Protein AF-A0A8X6LN64-F1 (afdb_monomer_lite)

Radius of gyration: 31.99 Å; chains: 1; bounding box: 71×71×69 Å

Organism: Trichonephila clavata (NCBI:txid2740835)

Secondary structure (DSSP, 8-state):
-------SS---EEEEEEEEEEEEEETTEEEEEEEEEEEEE-SSSEEEEEEEEESSHHHHHHHHHHHHHHT-EE---BTTTB-SS-EEEEETTEEEEEEE--TT--EE--HHHHHHHHHHT--SEEEEE-S---HHHHHHHHHHHHHH---HHHHHHSPPPP-TTSTGGGSSTTTTTS--SSTTTTTT----S---SSS-HHHHS-------SS---EEEEEHHHHHHHHHTTSS-TT-EE-HHHHHHTTS-S-TTSEEEEE--S---S--EEEESEE-HHHHHHHHHTT-EEEE--

Structure (mmCIF, N/CA/C/O backbone):
data_AF-A0A8X6LN64-F1
#
_entry.id   AF-A0A8X6LN64-F1
#
loop_
_atom_site.group_PDB
_atom_site.id
_atom_site.type_symbol
_atom_site.label_atom_id
_atom_site.label_alt_id
_atom_site.label_comp_id
_atom_site.label_asym_id
_atom_site.label_entity_id
_atom_site.label_seq_id
_atom_site.pdbx_PDB_ins_code
_atom_site.Cartn_x
_atom_site.Cartn_y
_atom_site.Cartn_z
_atom_site.occupancy
_atom_site.B_iso_or_equiv
_atom_site.auth_seq_id
_atom_site.auth_comp_id
_atom_site.auth_asym_id
_atom_site.auth_atom_id
_atom_site.pdbx_PDB_model_num
ATOM 1 N N . MET A 1 1 ? -3.270 28.802 -19.993 1.00 30.78 1 MET A N 1
ATOM 2 C CA . MET A 1 1 ? -1.802 28.778 -20.177 1.00 30.78 1 MET A CA 1
ATOM 3 C C . MET A 1 1 ? -1.143 28.617 -18.815 1.00 30.78 1 MET A C 1
ATOM 5 O O . MET A 1 1 ? -1.255 29.517 -17.998 1.00 30.78 1 MET A O 1
ATOM 9 N N . ALA A 1 2 ? -0.549 27.456 -18.525 1.00 31.75 2 ALA A N 1
ATOM 10 C CA . ALA A 1 2 ? 0.176 27.237 -17.272 1.00 31.75 2 ALA A CA 1
ATOM 11 C C . ALA A 1 2 ? 1.604 27.782 -17.410 1.00 31.75 2 ALA A C 1
ATOM 13 O O . ALA A 1 2 ? 2.341 27.364 -18.302 1.00 31.75 2 ALA A O 1
ATOM 14 N N . ILE A 1 3 ? 1.973 28.722 -16.541 1.00 37.75 3 ILE A N 1
ATOM 15 C CA . ILE A 1 3 ? 3.307 29.327 -16.487 1.00 37.75 3 ILE A CA 1
ATOM 16 C C . ILE A 1 3 ? 4.289 28.266 -15.963 1.00 37.75 3 ILE A C 1
ATOM 18 O O . ILE A 1 3 ? 4.299 27.941 -14.774 1.00 37.75 3 ILE A O 1
ATOM 22 N N . LYS A 1 4 ? 5.094 27.688 -16.866 1.00 39.00 4 LYS A N 1
ATOM 23 C CA . LYS A 1 4 ? 6.270 26.874 -16.527 1.00 39.00 4 LYS A CA 1
ATOM 24 C C . LYS A 1 4 ? 7.408 27.828 -16.154 1.00 39.00 4 LYS A C 1
ATOM 26 O O . LYS A 1 4 ? 8.093 28.333 -17.034 1.00 39.00 4 LYS A O 1
ATOM 31 N N . ASN A 1 5 ? 7.619 28.064 -14.862 1.00 40.59 5 ASN A N 1
ATOM 32 C CA . ASN A 1 5 ? 8.859 28.683 -14.393 1.00 40.59 5 ASN A CA 1
ATOM 33 C C . ASN A 1 5 ? 9.996 27.658 -14.525 1.00 40.59 5 ASN A C 1
ATOM 35 O O . ASN A 1 5 ? 10.087 26.724 -13.730 1.00 40.59 5 ASN A O 1
ATOM 39 N N . LEU A 1 6 ? 10.833 27.822 -15.551 1.00 50.31 6 LEU A N 1
ATOM 40 C CA . LEU A 1 6 ? 12.141 27.178 -15.657 1.00 50.31 6 LEU A CA 1
ATOM 41 C C . LEU A 1 6 ? 13.155 28.016 -14.879 1.00 50.31 6 LEU A C 1
ATOM 43 O O . LEU A 1 6 ? 13.368 29.153 -15.278 1.00 50.31 6 LEU A O 1
ATOM 47 N N . GLN A 1 7 ? 13.826 27.436 -13.875 1.00 42.25 7 GLN A N 1
ATOM 48 C CA . GLN A 1 7 ? 15.268 27.642 -13.665 1.00 42.25 7 GLN A CA 1
ATOM 49 C C . GLN A 1 7 ? 15.941 26.413 -13.006 1.00 42.25 7 GLN A C 1
ATOM 51 O O . GLN A 1 7 ? 15.688 26.077 -11.851 1.00 42.25 7 GLN A O 1
ATOM 56 N N . ASN A 1 8 ? 16.846 25.828 -13.805 1.00 39.78 8 ASN A N 1
ATOM 57 C CA . ASN A 1 8 ? 18.139 25.181 -13.521 1.00 39.78 8 ASN A CA 1
ATOM 58 C C . ASN A 1 8 ? 18.260 23.678 -13.135 1.00 39.78 8 ASN A C 1
ATOM 60 O O . ASN A 1 8 ? 18.058 23.250 -12.001 1.00 39.78 8 ASN A O 1
ATOM 64 N N . ASN A 1 9 ? 18.782 22.930 -14.126 1.00 43.66 9 ASN A N 1
ATOM 65 C CA . ASN A 1 9 ? 19.672 21.752 -14.086 1.00 43.66 9 ASN A CA 1
ATOM 66 C C . ASN A 1 9 ? 19.185 20.407 -13.540 1.00 43.66 9 ASN A C 1
ATOM 68 O O . ASN A 1 9 ? 19.995 19.499 -13.368 1.00 43.66 9 ASN A O 1
ATOM 72 N N . ASN A 1 10 ? 17.886 20.210 -13.354 1.00 60.66 10 ASN A N 1
ATOM 73 C CA . ASN A 1 10 ? 17.332 18.862 -13.287 1.00 60.66 10 ASN A CA 1
ATOM 74 C C . ASN A 1 10 ? 16.019 18.851 -14.063 1.00 60.66 10 ASN A C 1
ATOM 76 O O . ASN A 1 10 ? 15.102 19.573 -13.682 1.00 60.66 10 ASN A O 1
ATOM 80 N N . ASP A 1 11 ? 15.936 18.045 -15.123 1.00 78.19 11 ASP A N 1
ATOM 81 C CA . ASP A 1 11 ? 14.729 17.786 -15.925 1.00 78.19 11 ASP A CA 1
ATOM 82 C C . ASP A 1 11 ? 13.641 17.083 -15.079 1.00 78.19 11 ASP A C 1
ATOM 84 O O . ASP A 1 11 ? 13.238 15.960 -15.367 1.00 78.19 11 ASP A O 1
ATOM 88 N N . LEU A 1 12 ? 13.223 17.677 -13.962 1.00 88.31 12 LEU A N 1
ATOM 89 C CA . LEU A 1 12 ? 12.248 17.124 -13.034 1.00 88.31 12 LEU A CA 1
ATOM 90 C C . LEU A 1 12 ? 10.955 17.923 -13.149 1.00 88.31 12 LEU A C 1
ATOM 92 O O . LEU A 1 12 ? 10.892 19.105 -12.815 1.00 88.31 12 LEU A O 1
ATOM 96 N N . SER A 1 13 ? 9.911 17.244 -13.602 1.00 92.31 13 SER A N 1
ATOM 97 C CA . SER A 1 13 ? 8.538 17.720 -13.546 1.00 92.31 13 SER A CA 1
ATOM 98 C C . SER A 1 13 ? 7.986 17.534 -12.130 1.00 92.31 13 SER A C 1
ATOM 100 O O . SER A 1 13 ? 8.236 16.525 -11.466 1.00 92.31 13 SER A O 1
ATOM 102 N N . GLU A 1 14 ? 7.243 18.526 -11.643 1.00 93.31 14 GLU A N 1
ATOM 103 C CA . GLU A 1 14 ? 6.629 18.508 -10.316 1.00 93.31 14 GLU A CA 1
ATOM 104 C C . GLU A 1 14 ? 5.121 18.732 -10.456 1.00 93.31 14 GLU A C 1
ATOM 106 O O . GLU A 1 14 ? 4.689 19.770 -10.963 1.00 93.31 14 GLU A O 1
ATOM 111 N N . LEU A 1 15 ? 4.309 17.792 -9.969 1.00 94.75 15 LEU A N 1
ATOM 112 C CA . LEU A 1 15 ? 2.853 17.923 -9.925 1.00 94.75 15 LEU A CA 1
ATOM 113 C C . LEU A 1 15 ? 2.349 17.932 -8.486 1.00 94.75 15 LEU A C 1
ATOM 115 O O . LEU A 1 15 ? 2.675 17.074 -7.660 1.00 94.75 15 LEU A O 1
ATOM 119 N N . LEU A 1 16 ? 1.504 18.914 -8.195 1.00 94.88 16 LEU A N 1
ATOM 120 C CA . LEU A 1 16 ? 0.841 19.040 -6.910 1.00 94.88 16 LEU A CA 1
ATOM 121 C C . LEU A 1 16 ? -0.443 18.206 -6.923 1.00 94.88 16 LEU A C 1
ATOM 123 O O . LEU A 1 16 ? -1.301 18.405 -7.777 1.00 94.88 16 LEU A O 1
ATOM 127 N N . VAL A 1 17 ? -0.592 17.294 -5.959 1.00 95.31 17 VAL A N 1
ATOM 128 C CA . VAL A 1 17 ? -1.745 16.376 -5.914 1.00 95.31 17 VAL A CA 1
ATOM 129 C C . VAL A 1 17 ? -2.817 16.844 -4.941 1.00 95.31 17 VAL A C 1
ATOM 131 O O . VAL A 1 17 ? -4.009 16.748 -5.218 1.00 95.31 17 VAL A O 1
ATOM 134 N N . SER A 1 18 ? -2.413 17.310 -3.761 1.00 94.56 18 SER A N 1
ATOM 135 C CA . SER A 1 18 ? -3.355 17.771 -2.743 1.00 94.56 18 SER A CA 1
ATOM 136 C C . SER A 1 18 ? -2.737 18.888 -1.922 1.00 94.56 18 SER A C 1
ATOM 138 O O . SER A 1 18 ? -1.626 18.740 -1.418 1.00 94.56 18 SER A O 1
ATOM 140 N N . VAL A 1 19 ? -3.493 19.973 -1.754 1.00 96.12 19 VAL A N 1
ATOM 141 C CA . VAL A 1 19 ? -3.276 20.980 -0.712 1.00 96.12 19 VAL A CA 1
ATOM 142 C C . VAL A 1 19 ? -4.369 20.805 0.330 1.00 96.12 19 VAL A C 1
ATOM 144 O O . VAL A 1 19 ? -5.550 20.728 -0.008 1.00 96.12 19 VAL A O 1
ATOM 147 N N . ARG A 1 20 ? -3.993 20.743 1.604 1.00 96.19 20 ARG A N 1
ATOM 148 C CA . ARG A 1 20 ? -4.936 20.721 2.724 1.00 96.19 20 ARG A CA 1
ATOM 149 C C . ARG A 1 20 ? -4.550 21.781 3.732 1.00 96.19 20 ARG A C 1
ATOM 151 O O . ARG A 1 20 ? -3.394 21.839 4.142 1.00 96.19 20 ARG A O 1
ATOM 158 N N . ARG A 1 21 ? -5.523 22.557 4.202 1.00 97.00 21 ARG A N 1
ATOM 159 C CA . ARG A 1 21 ? -5.355 23.380 5.401 1.00 97.00 21 ARG A CA 1
ATOM 160 C C . ARG A 1 21 ? -5.636 22.510 6.627 1.00 97.00 21 ARG A C 1
ATOM 162 O O . ARG A 1 21 ? -6.750 22.028 6.801 1.00 97.00 21 ARG A O 1
ATOM 169 N N . VAL A 1 22 ? -4.618 22.279 7.444 1.00 96.19 22 VAL A N 1
ATOM 170 C CA . VAL A 1 22 ? -4.668 21.479 8.675 1.00 96.19 22 VAL A CA 1
ATOM 171 C C . VAL A 1 22 ? -4.479 22.375 9.897 1.00 96.19 22 VAL A C 1
ATOM 173 O O . VAL A 1 22 ? -3.881 23.444 9.805 1.00 96.19 22 VAL A O 1
ATOM 176 N N . THR A 1 23 ? -4.979 21.945 11.052 1.00 96.75 23 THR A N 1
ATOM 177 C CA . THR A 1 23 ? -4.973 22.754 12.280 1.00 96.75 23 THR A CA 1
ATOM 178 C C . THR A 1 23 ? -4.442 21.992 13.474 1.00 96.75 23 THR A C 1
ATOM 180 O O . THR A 1 23 ? -4.800 20.831 13.667 1.00 96.75 23 THR A O 1
ATOM 183 N N . THR A 1 24 ? -3.683 22.681 14.321 1.00 95.31 24 THR A N 1
ATOM 184 C CA . THR A 1 24 ? -3.390 22.243 15.690 1.00 95.31 24 THR A CA 1
ATOM 185 C C . THR A 1 24 ? -4.145 23.152 16.658 1.00 95.31 24 THR A C 1
ATOM 187 O O . THR A 1 24 ? -4.042 24.376 16.562 1.00 95.31 24 THR A O 1
ATOM 190 N N . VAL A 1 25 ? -4.924 22.565 17.567 1.00 97.50 25 VAL A N 1
ATOM 191 C CA . VAL A 1 25 ? -5.706 23.304 18.572 1.00 97.50 25 VAL A CA 1
ATOM 192 C C . VAL A 1 25 ? -4.865 23.458 19.839 1.00 97.50 25 VAL A C 1
ATOM 194 O O . VAL A 1 25 ? -4.332 22.472 20.343 1.00 97.50 25 VAL A O 1
ATOM 197 N N . THR A 1 26 ? -4.727 24.683 20.340 1.00 96.19 26 THR A N 1
ATOM 198 C CA . THR A 1 26 ? -4.039 25.010 21.598 1.00 96.19 26 THR A CA 1
ATOM 199 C C . THR A 1 26 ? -4.966 25.817 22.509 1.00 96.19 26 THR A C 1
ATOM 201 O O . THR A 1 26 ? -6.038 26.249 22.085 1.00 96.19 26 THR A O 1
ATOM 204 N N . LYS A 1 27 ? -4.555 26.056 23.765 1.00 95.38 27 LYS A N 1
ATOM 205 C CA . LYS A 1 27 ? -5.329 26.874 24.720 1.00 95.38 27 LYS A CA 1
ATOM 206 C C . LYS A 1 27 ? -5.634 28.287 24.190 1.00 95.38 27 LYS A C 1
ATOM 208 O O . LYS A 1 27 ? -6.679 28.829 24.506 1.00 95.38 27 LYS A O 1
ATOM 213 N N . GLY A 1 28 ? -4.745 28.850 23.365 1.00 93.75 28 GLY A N 1
ATOM 214 C CA . GLY A 1 28 ? -4.897 30.181 22.762 1.00 93.75 28 GLY A CA 1
ATOM 215 C C . GLY A 1 28 ? -5.607 30.210 21.401 1.00 93.75 28 GLY A C 1
ATOM 216 O O . GLY A 1 28 ? -5.665 31.268 20.787 1.00 93.75 28 GLY A O 1
ATOM 217 N N . GLY A 1 29 ? -6.102 29.076 20.888 1.00 95.38 29 GLY A N 1
ATOM 218 C CA . GLY A 1 29 ? -6.858 29.017 19.632 1.00 95.38 29 GLY A CA 1
ATOM 219 C C . GLY A 1 29 ? -6.352 27.977 18.628 1.00 95.38 29 GLY A C 1
ATOM 220 O O . GLY A 1 29 ? -5.679 27.004 18.971 1.00 95.38 29 GLY A O 1
ATOM 221 N N . ARG A 1 30 ? -6.712 28.152 17.350 1.00 96.12 30 ARG A N 1
ATOM 222 C CA . ARG A 1 30 ? -6.347 27.228 16.262 1.00 96.12 30 ARG A CA 1
ATOM 223 C C . ARG A 1 30 ? -5.165 27.777 15.469 1.00 96.12 30 ARG A C 1
ATOM 225 O O . ARG A 1 30 ? -5.286 28.804 14.811 1.00 96.12 30 ARG A O 1
ATOM 232 N N . ARG A 1 31 ? -4.040 27.058 15.471 1.00 94.06 31 ARG A N 1
ATOM 233 C CA . ARG A 1 31 ? -2.898 27.341 14.589 1.00 94.06 31 ARG A CA 1
ATOM 234 C C . ARG A 1 31 ? -3.075 26.585 13.275 1.00 94.06 31 ARG A C 1
ATOM 236 O O . ARG A 1 31 ? -3.087 25.352 13.270 1.00 94.06 31 ARG A O 1
ATOM 243 N N . PHE A 1 32 ? -3.235 27.318 12.176 1.00 95.69 32 PHE A N 1
ATOM 244 C CA . PHE A 1 32 ? -3.375 26.754 10.834 1.00 95.69 32 PHE A CA 1
ATOM 245 C C . PHE A 1 32 ? -2.006 26.481 10.195 1.00 95.69 32 PHE A C 1
ATOM 247 O O . PHE A 1 32 ? -1.020 27.169 10.442 1.00 95.69 32 PHE A O 1
ATOM 254 N N . SER A 1 33 ? -1.939 25.450 9.363 1.00 96.94 33 SER A N 1
ATOM 255 C CA . SER A 1 33 ? -0.804 25.156 8.487 1.00 96.94 33 SER A CA 1
ATOM 256 C C . SER A 1 33 ? -1.315 24.493 7.214 1.00 96.94 33 SER A C 1
ATOM 258 O O . SER A 1 33 ? -2.372 23.863 7.217 1.00 96.94 33 SER A O 1
ATOM 260 N N . PHE A 1 34 ? -0.557 24.560 6.132 1.00 97.88 34 PHE A N 1
ATOM 261 C CA . PHE A 1 34 ? -0.831 23.825 4.907 1.00 97.88 34 PHE A CA 1
ATOM 262 C C . PHE A 1 34 ? -0.001 22.548 4.856 1.00 97.88 34 PHE A C 1
ATOM 264 O O . PHE A 1 34 ? 1.198 22.565 5.119 1.00 97.88 34 PHE A O 1
ATOM 271 N N . SER A 1 35 ? -0.651 21.435 4.527 1.00 97.25 35 SER A N 1
ATOM 272 C CA . SER A 1 35 ? -0.021 20.167 4.177 1.00 97.25 35 SER A CA 1
ATOM 273 C C . SER A 1 35 ? -0.186 19.943 2.680 1.00 97.25 35 SER A C 1
ATOM 275 O O . SER A 1 35 ? -1.308 19.979 2.169 1.00 97.25 35 SER A O 1
ATOM 277 N N . ILE A 1 36 ? 0.930 19.732 1.987 1.00 97.31 36 ILE A N 1
ATOM 278 C CA . ILE A 1 36 ? 0.970 19.555 0.537 1.00 97.31 36 ILE A CA 1
ATOM 279 C C . ILE A 1 36 ? 1.571 18.194 0.217 1.00 97.31 36 ILE A C 1
ATOM 281 O O . ILE A 1 36 ? 2.621 17.842 0.750 1.00 97.31 36 ILE A O 1
ATOM 285 N N . LEU A 1 37 ? 0.903 17.455 -0.664 1.00 97.25 37 LEU A N 1
ATOM 286 C CA . LEU A 1 37 ? 1.390 16.220 -1.268 1.00 97.25 37 LEU A CA 1
ATOM 287 C C . LEU A 1 37 ? 1.812 16.507 -2.711 1.00 97.25 37 LEU A C 1
ATOM 289 O O . LEU A 1 37 ? 0.988 16.947 -3.519 1.00 97.25 37 LEU A O 1
ATOM 293 N N . VAL A 1 38 ? 3.081 16.250 -3.016 1.00 97.00 38 VAL A N 1
ATOM 294 C CA . VAL A 1 38 ? 3.694 16.496 -4.328 1.00 97.00 38 VAL A CA 1
ATOM 295 C C . VAL A 1 38 ? 4.262 15.197 -4.883 1.00 97.00 38 VAL A C 1
ATOM 297 O O . VAL A 1 38 ? 4.750 14.345 -4.134 1.00 97.00 38 VAL A O 1
ATOM 300 N N . VAL A 1 39 ? 4.205 15.069 -6.204 1.00 97.19 39 VAL A N 1
ATOM 301 C CA . VAL A 1 39 ? 4.880 14.029 -6.978 1.00 97.19 39 VAL A CA 1
ATOM 302 C C . VAL A 1 39 ? 5.900 14.692 -7.899 1.00 97.19 39 VAL A C 1
ATOM 304 O O . VAL A 1 39 ? 5.618 15.737 -8.480 1.00 97.19 39 VAL A O 1
ATOM 307 N N . VAL A 1 40 ? 7.088 14.103 -7.997 1.00 96.31 40 VAL A N 1
ATOM 308 C CA . VAL A 1 40 ? 8.228 14.613 -8.773 1.00 96.31 40 VAL A CA 1
ATOM 309 C C . VAL A 1 40 ? 8.811 13.487 -9.619 1.00 96.31 40 VAL A C 1
ATOM 311 O O . VAL A 1 40 ? 8.793 12.336 -9.186 1.00 96.31 40 VAL A O 1
ATOM 314 N N . GLY A 1 41 ? 9.327 13.786 -10.807 1.00 95.44 41 GLY A N 1
ATOM 315 C CA . GLY A 1 41 ? 9.875 12.770 -11.706 1.00 95.44 41 GLY A CA 1
ATOM 316 C C . GLY A 1 41 ? 10.342 13.333 -13.037 1.00 95.44 41 GLY A C 1
ATOM 317 O O . GLY A 1 41 ? 10.105 14.496 -13.351 1.00 95.44 41 GLY A O 1
ATOM 318 N N . ASP A 1 42 ? 11.071 12.512 -13.781 1.00 93.50 42 ASP A N 1
ATOM 319 C CA . ASP A 1 42 ? 11.887 12.938 -14.923 1.00 93.50 42 ASP A CA 1
ATOM 320 C C . ASP A 1 42 ? 11.292 12.587 -16.292 1.00 93.50 42 ASP A C 1
ATOM 322 O O . ASP A 1 42 ? 11.990 12.697 -17.297 1.00 93.50 42 ASP A O 1
ATOM 326 N N . GLU A 1 43 ? 10.050 12.085 -16.335 1.00 92.44 43 GLU A N 1
ATOM 327 C CA . GLU A 1 43 ? 9.389 11.532 -17.533 1.00 92.44 43 GLU A CA 1
ATOM 328 C C . GLU A 1 43 ? 10.170 10.387 -18.227 1.00 92.44 43 GLU A C 1
ATOM 330 O O . GLU A 1 43 ? 9.752 9.852 -19.254 1.00 92.44 43 GLU A O 1
ATOM 335 N N . LYS A 1 44 ? 11.301 9.960 -17.654 1.00 90.88 44 LYS A N 1
ATOM 336 C CA . LYS A 1 44 ? 12.229 8.941 -18.173 1.00 90.88 44 LYS A CA 1
ATOM 337 C C . LYS A 1 44 ? 12.192 7.679 -17.303 1.00 90.88 44 LYS A C 1
ATOM 339 O O . LYS A 1 44 ? 13.125 6.863 -17.310 1.00 90.88 44 LYS A O 1
ATOM 344 N N . GLY A 1 45 ? 11.111 7.499 -16.543 1.00 91.12 45 GLY A N 1
ATOM 345 C CA . GLY A 1 45 ? 10.891 6.342 -15.686 1.00 91.12 45 GLY A CA 1
ATOM 346 C C . GLY A 1 45 ? 11.422 6.485 -14.256 1.00 91.12 45 GLY A C 1
ATOM 347 O O . GLY A 1 45 ? 11.577 5.463 -13.584 1.00 91.12 45 GLY A O 1
ATOM 348 N N . ARG A 1 46 ? 11.722 7.691 -13.756 1.00 94.56 46 ARG A N 1
ATOM 349 C CA . ARG A 1 46 ? 11.936 7.936 -12.318 1.00 94.56 46 ARG A CA 1
ATOM 350 C C . ARG A 1 46 ? 10.805 8.773 -11.743 1.00 94.56 46 ARG A C 1
ATOM 352 O O . ARG A 1 46 ? 10.384 9.760 -12.335 1.00 94.56 46 ARG A O 1
ATOM 359 N N . VAL A 1 47 ? 10.339 8.387 -10.560 1.00 96.69 47 VAL A N 1
ATOM 360 C CA . VAL A 1 47 ? 9.274 9.099 -9.849 1.00 96.69 47 VAL A CA 1
ATOM 361 C C . VAL A 1 47 ? 9.484 9.019 -8.343 1.00 96.69 47 VAL A C 1
ATOM 363 O O . VAL A 1 47 ? 9.988 8.019 -7.835 1.00 96.69 47 VAL A O 1
ATOM 366 N N . GLY A 1 48 ? 9.099 10.067 -7.628 1.00 96.62 48 GLY A N 1
ATOM 367 C CA . GLY A 1 48 ? 9.131 10.178 -6.173 1.00 96.62 48 GLY A CA 1
ATOM 368 C C . GLY A 1 48 ? 7.928 10.969 -5.667 1.00 96.62 48 GLY A C 1
ATOM 369 O O . GLY A 1 48 ? 7.316 11.742 -6.402 1.00 96.62 48 GLY A O 1
ATOM 370 N N . CYS A 1 49 ? 7.558 10.773 -4.406 1.00 96.75 49 CYS A N 1
ATOM 371 C CA . CYS A 1 49 ? 6.489 11.536 -3.765 1.00 96.75 49 CYS A CA 1
ATOM 372 C C . CYS A 1 49 ? 6.905 12.015 -2.380 1.00 96.75 49 CYS A C 1
ATOM 374 O O . CYS A 1 49 ? 7.686 11.357 -1.687 1.00 96.75 49 CYS A O 1
ATOM 376 N N . GLY A 1 50 ? 6.350 13.144 -1.954 1.00 96.81 50 GLY A N 1
ATOM 377 C CA . GLY A 1 50 ? 6.686 13.751 -0.675 1.00 96.81 50 GLY A CA 1
ATOM 378 C C . GLY A 1 50 ? 5.539 14.564 -0.104 1.00 96.81 50 GLY A C 1
ATOM 379 O O . GLY A 1 50 ? 4.716 15.118 -0.837 1.00 96.81 50 GLY A O 1
ATOM 380 N N . ILE A 1 51 ? 5.500 14.636 1.225 1.00 97.06 51 ILE A N 1
ATOM 381 C CA . ILE A 1 51 ? 4.627 15.549 1.957 1.00 97.06 51 ILE A CA 1
ATOM 382 C C . ILE A 1 51 ? 5.477 16.660 2.560 1.00 97.06 51 ILE A C 1
ATOM 384 O O . ILE A 1 51 ? 6.532 16.404 3.134 1.00 97.06 51 ILE A O 1
ATOM 388 N N . GLY A 1 52 ? 4.979 17.886 2.476 1.00 97.12 52 GLY A N 1
ATOM 389 C CA . GLY A 1 52 ? 5.505 19.038 3.194 1.00 97.12 52 GLY A CA 1
ATOM 390 C C . GLY A 1 52 ? 4.413 19.681 4.035 1.00 97.12 52 GLY A C 1
ATOM 391 O O . GLY A 1 52 ? 3.233 19.636 3.680 1.00 97.12 52 GLY A O 1
ATOM 392 N N . LYS A 1 53 ? 4.799 20.265 5.171 1.00 97.12 53 LYS A N 1
ATOM 393 C CA . LYS A 1 53 ? 3.900 21.045 6.021 1.00 97.12 53 LYS A CA 1
ATOM 394 C C . LYS A 1 53 ? 4.569 22.350 6.435 1.00 97.12 53 LYS A C 1
ATOM 396 O O . LYS A 1 53 ? 5.693 22.329 6.936 1.00 97.12 53 LYS A O 1
ATOM 401 N N . HIS A 1 54 ? 3.874 23.465 6.243 1.00 97.88 54 HIS A N 1
ATOM 402 C CA . HIS A 1 54 ? 4.309 24.774 6.726 1.00 97.88 54 HIS A CA 1
ATOM 403 C C . HIS A 1 54 ? 3.130 25.732 6.944 1.00 97.88 54 HIS A C 1
ATOM 405 O O . HIS A 1 54 ? 2.011 25.415 6.550 1.00 97.88 54 HIS A O 1
ATOM 411 N N . ALA A 1 55 ? 3.357 26.873 7.599 1.00 96.00 55 ALA A N 1
ATOM 412 C CA . ALA A 1 55 ? 2.353 27.930 7.734 1.00 96.00 55 ALA A CA 1
ATOM 413 C C . ALA A 1 55 ? 2.005 28.561 6.375 1.00 96.00 55 ALA A C 1
ATOM 415 O O . ALA A 1 55 ? 0.835 28.803 6.099 1.00 96.00 55 ALA A O 1
ATOM 416 N N . GLU A 1 56 ? 3.005 28.726 5.507 1.00 96.12 56 GLU A N 1
ATOM 417 C CA . GLU A 1 56 ? 2.850 29.237 4.144 1.00 96.12 56 GLU A CA 1
ATOM 418 C C . GLU A 1 56 ? 2.838 28.124 3.091 1.00 96.12 56 GLU A C 1
ATOM 420 O O . GLU A 1 56 ? 3.547 27.119 3.198 1.00 96.12 56 GLU A O 1
ATOM 425 N N . VAL A 1 57 ? 2.050 28.317 2.030 1.00 96.50 57 VAL A N 1
ATOM 426 C CA . VAL A 1 57 ? 1.879 27.334 0.947 1.00 96.50 57 VAL A CA 1
ATOM 427 C C . VAL A 1 57 ? 3.173 27.146 0.148 1.00 96.50 57 VAL A C 1
ATOM 429 O O . VAL A 1 57 ? 3.535 26.011 -0.167 1.00 96.50 57 VAL A O 1
ATOM 432 N N . ALA A 1 58 ? 3.888 28.235 -0.153 1.00 95.81 58 ALA A N 1
ATOM 433 C CA . ALA A 1 58 ? 5.121 28.193 -0.940 1.00 95.81 58 ALA A CA 1
ATOM 434 C C . ALA A 1 58 ? 6.208 27.370 -0.232 1.00 95.81 58 ALA A C 1
ATOM 436 O O . ALA A 1 58 ? 6.747 26.417 -0.798 1.00 95.81 58 ALA A O 1
ATOM 437 N N . GLU A 1 59 ? 6.450 27.646 1.048 1.00 96.81 59 GLU A N 1
ATOM 438 C CA . GLU A 1 59 ? 7.411 26.883 1.843 1.00 96.81 59 GLU A CA 1
ATOM 439 C C . GLU A 1 59 ? 6.996 25.421 2.053 1.00 96.81 59 GLU A C 1
ATOM 441 O O . GLU A 1 59 ? 7.837 24.516 2.012 1.00 96.81 59 GLU A O 1
ATOM 446 N N . ALA A 1 60 ? 5.699 25.155 2.251 1.00 96.94 60 ALA A N 1
ATOM 447 C CA . ALA A 1 60 ? 5.198 23.786 2.342 1.00 96.94 60 ALA A CA 1
ATOM 448 C C . ALA A 1 60 ? 5.481 23.005 1.048 1.00 96.94 60 ALA A C 1
ATOM 450 O O . ALA A 1 60 ? 5.844 21.827 1.115 1.00 96.94 60 ALA A O 1
ATOM 451 N N . ARG A 1 61 ? 5.373 23.661 -0.117 1.00 96.69 61 ARG A N 1
ATOM 452 C CA . ARG A 1 61 ? 5.685 23.068 -1.423 1.00 96.69 61 ARG A CA 1
ATOM 453 C C . ARG A 1 61 ? 7.170 22.737 -1.537 1.00 96.69 61 ARG A C 1
ATOM 455 O O . ARG A 1 61 ? 7.488 21.599 -1.868 1.00 96.69 61 ARG A O 1
ATOM 462 N N . VAL A 1 62 ? 8.063 23.668 -1.197 1.00 96.12 62 VAL A N 1
ATOM 463 C CA . VAL A 1 62 ? 9.522 23.435 -1.227 1.00 96.12 62 VAL A CA 1
ATOM 464 C C . VAL A 1 62 ? 9.909 22.248 -0.335 1.00 96.12 62 VAL A C 1
ATOM 466 O O . VAL A 1 62 ? 10.648 21.359 -0.764 1.00 96.12 62 VAL A O 1
ATOM 469 N N . LYS A 1 63 ? 9.346 22.164 0.880 1.00 96.38 63 LYS A N 1
ATOM 470 C CA . LYS A 1 63 ? 9.564 21.020 1.786 1.00 96.38 63 LYS A CA 1
ATOM 471 C C . LYS A 1 63 ? 9.074 19.701 1.179 1.00 96.38 63 LYS A C 1
ATOM 473 O O . LYS A 1 63 ? 9.785 18.699 1.257 1.00 96.38 63 LYS A O 1
ATOM 478 N N . ALA A 1 64 ? 7.898 19.701 0.549 1.00 97.00 64 ALA A N 1
ATOM 479 C CA . ALA A 1 64 ? 7.337 18.517 -0.102 1.00 97.00 64 ALA A CA 1
ATOM 480 C C . ALA A 1 64 ? 8.196 18.042 -1.286 1.00 97.00 64 ALA A C 1
ATOM 482 O O . ALA A 1 64 ? 8.471 16.850 -1.408 1.00 97.00 64 ALA A O 1
ATOM 483 N N . VAL A 1 65 ? 8.660 18.973 -2.121 1.00 96.38 65 VAL A N 1
ATOM 484 C CA . VAL A 1 65 ? 9.529 18.706 -3.277 1.00 96.38 65 VAL A CA 1
ATOM 485 C C . VAL A 1 65 ? 10.865 18.116 -2.834 1.00 96.38 65 VAL A C 1
ATOM 487 O O . VAL A 1 65 ? 11.298 17.095 -3.366 1.00 96.38 65 VAL A O 1
ATOM 490 N N . ASN A 1 66 ? 11.499 18.701 -1.817 1.00 95.62 66 ASN A N 1
ATOM 491 C CA . ASN A 1 66 ? 12.762 18.190 -1.284 1.00 95.62 66 ASN A CA 1
ATOM 492 C C . ASN A 1 66 ? 12.606 16.784 -0.686 1.00 95.62 66 ASN A C 1
ATOM 494 O O . ASN A 1 66 ? 13.499 15.950 -0.836 1.00 95.62 66 ASN A O 1
ATOM 498 N N . ALA A 1 67 ? 11.470 16.496 -0.043 1.00 96.19 67 ALA A N 1
ATOM 499 C CA . ALA A 1 67 ? 11.149 15.147 0.417 1.00 96.19 67 ALA A CA 1
ATOM 500 C C . ALA A 1 67 ? 10.936 14.172 -0.756 1.00 96.19 67 ALA A C 1
ATOM 502 O O . ALA A 1 67 ? 11.448 13.055 -0.714 1.00 96.19 67 ALA A O 1
ATOM 503 N N . ALA A 1 68 ? 10.246 14.598 -1.819 1.00 96.12 68 ALA A N 1
ATOM 504 C CA . ALA A 1 68 ? 9.989 13.780 -3.005 1.00 96.12 68 ALA A CA 1
ATOM 505 C C . ALA A 1 68 ? 11.266 13.444 -3.793 1.00 96.12 68 ALA A C 1
ATOM 507 O O . ALA A 1 68 ? 11.438 12.313 -4.241 1.00 96.12 68 ALA A O 1
ATOM 508 N N . LYS A 1 69 ? 12.201 14.394 -3.914 1.00 95.00 69 LYS A N 1
ATOM 509 C CA . LYS A 1 69 ? 13.502 14.171 -4.571 1.00 95.00 69 LYS A CA 1
ATOM 510 C C . LYS A 1 69 ? 14.323 13.083 -3.869 1.00 95.00 69 LYS A C 1
ATOM 512 O O . LYS A 1 69 ? 15.003 12.307 -4.532 1.00 95.00 69 LYS A O 1
ATOM 517 N N . LYS A 1 70 ? 14.220 12.978 -2.538 1.00 94.12 70 LYS A N 1
ATOM 518 C CA . LYS A 1 70 ? 14.903 11.939 -1.743 1.00 94.12 70 LYS A CA 1
ATOM 519 C C . LYS A 1 70 ? 14.283 10.546 -1.895 1.00 94.12 70 LYS A C 1
ATOM 521 O O . LYS A 1 70 ? 14.972 9.561 -1.656 1.00 94.12 70 LYS A O 1
ATOM 526 N N . SER A 1 71 ? 13.007 10.452 -2.270 1.00 92.38 71 SER A N 1
ATOM 527 C CA . SER A 1 71 ? 12.256 9.193 -2.377 1.00 92.38 71 SER A CA 1
ATOM 528 C C . SER A 1 71 ? 12.123 8.671 -3.814 1.00 92.38 71 SER A C 1
ATOM 530 O O . SER A 1 71 ? 11.291 7.802 -4.074 1.00 92.38 71 SER A O 1
ATOM 532 N N . MET A 1 72 ? 12.914 9.191 -4.759 1.00 93.25 72 MET A N 1
ATOM 533 C CA . MET A 1 72 ? 12.824 8.793 -6.164 1.00 93.25 72 MET A CA 1
ATOM 534 C C . MET A 1 72 ? 13.221 7.332 -6.383 1.00 93.25 72 MET A C 1
ATOM 536 O O . MET A 1 72 ? 14.301 6.887 -5.993 1.00 93.25 72 MET A O 1
ATOM 540 N N . ILE A 1 73 ? 12.364 6.607 -7.093 1.00 94.44 73 ILE A N 1
ATOM 541 C CA . ILE A 1 73 ? 12.564 5.216 -7.494 1.00 94.44 73 ILE A CA 1
ATOM 542 C C . ILE A 1 73 ? 12.560 5.144 -9.021 1.00 94.44 73 ILE A C 1
ATOM 544 O O . ILE A 1 73 ? 11.833 5.877 -9.694 1.00 94.44 73 ILE A O 1
ATOM 548 N N . ARG A 1 74 ? 13.380 4.248 -9.583 1.00 93.19 74 ARG A N 1
ATOM 549 C CA . ARG A 1 74 ? 13.378 3.943 -11.018 1.00 93.19 74 ARG A CA 1
ATOM 550 C C . ARG A 1 74 ? 12.412 2.801 -11.317 1.00 93.19 74 ARG A C 1
ATOM 552 O O . ARG A 1 74 ? 12.599 1.685 -10.836 1.00 93.19 74 ARG A O 1
ATOM 559 N N . VAL A 1 75 ? 11.438 3.073 -12.173 1.00 94.56 75 VAL A N 1
ATOM 560 C CA . VAL A 1 75 ? 10.436 2.125 -12.657 1.00 94.56 75 VAL A CA 1
ATOM 561 C C . VAL A 1 75 ? 10.834 1.646 -14.053 1.00 94.56 75 VAL A C 1
ATOM 563 O O . VAL A 1 75 ? 11.126 2.439 -14.946 1.00 94.56 75 VAL A O 1
ATOM 566 N N . TYR A 1 76 ? 10.861 0.329 -14.256 1.00 92.25 76 TYR A N 1
ATOM 567 C CA . TYR A 1 76 ? 11.189 -0.263 -15.554 1.00 92.25 76 TYR A CA 1
ATOM 568 C C . TYR A 1 76 ? 9.938 -0.338 -16.430 1.00 92.25 76 TYR A C 1
ATOM 570 O O . TYR A 1 76 ? 9.016 -1.092 -16.127 1.00 92.25 76 TYR A O 1
ATOM 578 N N . LEU A 1 77 ? 9.912 0.446 -17.507 1.00 93.31 77 LEU A N 1
ATOM 579 C CA . LEU A 1 77 ? 8.792 0.499 -18.444 1.00 93.31 77 LEU A CA 1
ATOM 580 C C . LEU A 1 77 ? 9.037 -0.407 -19.654 1.00 93.31 77 LEU A C 1
ATOM 582 O O . LEU A 1 77 ? 10.136 -0.451 -20.214 1.00 93.31 77 LEU A O 1
ATOM 586 N N . ARG A 1 78 ? 7.982 -1.086 -20.102 1.00 92.81 78 ARG A N 1
ATOM 587 C CA . ARG A 1 78 ? 7.962 -1.823 -21.365 1.00 92.81 78 ARG A CA 1
ATOM 588 C C . ARG A 1 78 ? 7.902 -0.824 -22.516 1.00 92.81 78 ARG A C 1
ATOM 590 O O . ARG A 1 78 ? 7.000 0.014 -22.550 1.00 92.81 78 ARG A O 1
ATOM 597 N N . GLU A 1 79 ? 8.857 -0.924 -23.444 1.00 90.00 79 GLU A N 1
ATOM 598 C CA . GLU A 1 79 ? 8.951 -0.062 -24.640 1.00 90.00 79 GLU A CA 1
ATOM 599 C C . GLU A 1 79 ? 8.995 1.445 -24.293 1.00 90.00 79 GLU A C 1
ATOM 601 O O . GLU A 1 79 ? 8.652 2.288 -25.113 1.00 90.00 79 GLU A O 1
ATOM 606 N N . GLY A 1 80 ? 9.355 1.793 -23.049 1.00 90.31 80 GLY A N 1
ATOM 607 C CA . GLY A 1 80 ? 9.305 3.171 -22.552 1.00 90.31 80 GLY A CA 1
ATOM 608 C C . GLY A 1 80 ? 7.898 3.777 -22.458 1.00 90.31 80 GLY A C 1
ATOM 609 O O . GLY A 1 80 ? 7.792 4.983 -22.276 1.00 90.31 80 GLY A O 1
ATOM 610 N N . ARG A 1 81 ? 6.823 2.981 -22.592 1.00 93.88 81 ARG A N 1
ATOM 611 C CA . ARG A 1 81 ? 5.441 3.498 -22.687 1.00 93.88 81 ARG A CA 1
ATOM 612 C C . ARG A 1 81 ? 4.436 2.905 -21.699 1.00 93.88 81 ARG A C 1
ATOM 614 O O . ARG A 1 81 ? 3.507 3.611 -21.322 1.00 93.88 81 ARG A O 1
ATOM 621 N N . THR A 1 82 ? 4.574 1.634 -21.302 1.00 95.25 82 THR A N 1
ATOM 622 C CA . THR A 1 82 ? 3.573 0.921 -20.478 1.00 95.25 82 THR A CA 1
ATOM 623 C C . THR A 1 82 ? 4.221 0.005 -19.431 1.00 95.25 82 THR A C 1
ATOM 625 O O . THR A 1 82 ? 5.443 -0.142 -19.382 1.00 95.25 82 THR A O 1
ATOM 628 N N . LEU A 1 83 ? 3.410 -0.603 -18.563 1.00 94.69 83 LEU A N 1
ATOM 629 C CA . LEU A 1 83 ? 3.854 -1.548 -17.531 1.00 94.69 83 LEU A CA 1
ATOM 630 C C . LEU A 1 83 ? 4.174 -2.933 -18.133 1.00 94.69 83 LEU A C 1
ATOM 632 O O . LEU A 1 83 ? 3.762 -3.262 -19.245 1.00 94.69 83 LEU A O 1
ATOM 636 N N . HIS A 1 84 ? 4.912 -3.772 -17.401 1.00 93.56 84 HIS A N 1
ATOM 637 C CA . HIS A 1 84 ? 5.269 -5.117 -17.879 1.00 93.56 84 HIS A CA 1
ATOM 638 C C . HIS A 1 84 ? 4.167 -6.167 -17.679 1.00 93.56 84 HIS A C 1
ATOM 640 O O . HIS A 1 84 ? 4.048 -7.077 -18.496 1.00 93.56 84 HIS A O 1
ATOM 646 N N . HIS A 1 85 ? 3.396 -6.070 -16.599 1.00 93.31 85 HIS A N 1
ATOM 647 C CA . HIS A 1 85 ? 2.291 -6.970 -16.268 1.00 93.31 85 HIS A CA 1
ATOM 648 C C . HIS A 1 85 ? 1.276 -6.249 -15.382 1.00 93.31 85 HIS A C 1
ATOM 650 O O . HIS A 1 85 ? 1.560 -5.179 -14.839 1.00 93.31 85 HIS A O 1
ATOM 656 N N . ASP A 1 86 ? 0.096 -6.844 -15.244 1.00 96.50 86 ASP A N 1
ATOM 657 C CA . ASP A 1 86 ? -0.964 -6.337 -14.380 1.00 96.50 86 ASP A CA 1
ATOM 658 C C . ASP A 1 86 ? -0.597 -6.562 -12.905 1.00 96.50 86 ASP A C 1
ATOM 660 O O . ASP A 1 86 ? -0.100 -7.625 -12.525 1.00 96.50 86 ASP A O 1
ATOM 664 N N . ILE A 1 87 ? -0.832 -5.556 -12.062 1.00 95.88 87 ILE A N 1
ATOM 665 C CA . ILE A 1 87 ? -0.399 -5.544 -10.660 1.00 95.88 87 ILE A CA 1
ATOM 666 C C . ILE A 1 87 ? -1.555 -5.097 -9.776 1.00 95.88 87 ILE A C 1
ATOM 668 O O . ILE A 1 87 ? -2.216 -4.092 -10.033 1.00 95.88 87 ILE A O 1
ATOM 672 N N . LYS A 1 88 ? -1.768 -5.819 -8.677 1.00 96.25 88 LYS A N 1
ATOM 673 C CA . LYS A 1 88 ? -2.639 -5.383 -7.583 1.00 96.25 88 LYS A CA 1
ATOM 674 C C . LYS A 1 88 ? -1.772 -5.047 -6.383 1.00 96.25 88 LYS A C 1
ATOM 676 O O . LYS A 1 88 ? -0.934 -5.855 -5.987 1.00 96.25 88 LYS A O 1
ATOM 681 N N . ALA A 1 89 ? -1.981 -3.877 -5.795 1.00 96.94 89 ALA A N 1
ATOM 682 C CA . ALA A 1 89 ? -1.204 -3.440 -4.644 1.00 96.94 89 ALA A CA 1
ATOM 683 C C . ALA A 1 89 ? -2.089 -2.796 -3.583 1.00 96.94 89 ALA A C 1
ATOM 685 O O . ALA A 1 89 ? -3.100 -2.154 -3.872 1.00 96.94 89 ALA A O 1
ATOM 686 N N . LYS A 1 90 ? -1.673 -2.971 -2.328 1.00 96.06 90 LYS A N 1
ATOM 687 C CA . LYS A 1 90 ? -2.360 -2.429 -1.161 1.00 96.06 90 LYS A CA 1
ATOM 688 C C . LYS A 1 90 ? -1.379 -1.776 -0.200 1.00 96.06 90 LYS A C 1
ATOM 690 O O . LYS A 1 90 ? -0.432 -2.421 0.273 1.00 96.06 90 LYS A O 1
ATOM 695 N N . PHE A 1 91 ? -1.672 -0.530 0.150 1.00 96.69 91 PHE A N 1
ATOM 696 C CA . PHE A 1 91 ? -0.999 0.222 1.200 1.00 96.69 91 PHE A CA 1
ATOM 697 C C . PHE A 1 91 ? -2.040 0.790 2.170 1.00 96.69 91 PHE A C 1
ATOM 699 O O . PHE A 1 91 ? -2.896 1.588 1.788 1.00 96.69 91 PHE A O 1
ATOM 706 N N . CYS A 1 92 ? -1.991 0.355 3.431 1.00 95.19 92 CYS A N 1
ATOM 707 C CA . CYS A 1 92 ? -3.028 0.638 4.428 1.00 95.19 92 CYS A CA 1
ATOM 708 C C . CYS A 1 92 ? -4.441 0.340 3.872 1.00 95.19 92 CYS A C 1
ATOM 710 O O . CYS A 1 92 ? -4.734 -0.794 3.486 1.00 95.19 92 CYS A O 1
ATOM 712 N N . SER A 1 93 ? -5.318 1.347 3.825 1.00 92.88 93 SER A N 1
ATOM 713 C CA . SER A 1 93 ? -6.667 1.278 3.249 1.00 92.88 93 SER A CA 1
ATOM 714 C C . SER A 1 93 ? -6.730 1.616 1.751 1.00 92.88 93 SER A C 1
ATOM 716 O O . SER A 1 93 ? -7.799 1.515 1.151 1.00 92.88 93 SER A O 1
ATOM 718 N N . GLY A 1 94 ? -5.620 2.033 1.138 1.00 94.12 94 GLY A N 1
ATOM 719 C CA . GLY A 1 94 ? -5.515 2.259 -0.302 1.00 94.12 94 GLY A CA 1
ATOM 720 C C . GLY A 1 94 ? -5.287 0.937 -1.027 1.00 94.12 94 GLY A C 1
ATOM 721 O O . GLY A 1 94 ? -4.337 0.217 -0.725 1.00 94.12 94 GLY A O 1
ATOM 722 N N . GLU A 1 95 ? -6.162 0.615 -1.972 1.00 96.12 95 GLU A N 1
ATOM 723 C CA . GLU A 1 95 ? -6.069 -0.580 -2.808 1.00 96.12 95 GLU A CA 1
ATOM 724 C C . GLU A 1 95 ? -6.215 -0.156 -4.265 1.00 96.12 95 GLU A C 1
ATOM 726 O O . GLU A 1 95 ? -7.131 0.604 -4.604 1.00 96.12 95 GLU A O 1
ATOM 731 N N . ILE A 1 96 ? -5.279 -0.601 -5.098 1.00 97.31 96 ILE A N 1
ATOM 732 C CA . ILE A 1 96 ? -5.215 -0.240 -6.508 1.00 97.31 96 ILE A CA 1
ATOM 733 C C . ILE A 1 96 ? -5.037 -1.477 -7.379 1.00 97.31 96 ILE A C 1
ATOM 735 O O . ILE A 1 96 ? -4.415 -2.470 -6.986 1.00 97.31 96 ILE A O 1
ATOM 739 N N . VAL A 1 97 ? -5.549 -1.367 -8.595 1.00 96.75 97 VAL A N 1
ATOM 740 C CA . VAL A 1 97 ? -5.323 -2.314 -9.680 1.00 96.75 97 VAL A CA 1
ATOM 741 C C . VAL A 1 97 ? -4.717 -1.538 -10.838 1.00 96.75 97 VAL A C 1
ATOM 743 O O . VAL A 1 97 ? -5.317 -0.570 -11.306 1.00 96.75 97 VAL A O 1
ATOM 746 N N . LEU A 1 98 ? -3.532 -1.955 -11.271 1.00 96.81 98 LEU A N 1
ATOM 747 C CA . LEU A 1 98 ? -2.831 -1.452 -12.445 1.00 96.81 98 LEU A CA 1
ATOM 748 C C . LEU A 1 98 ? -2.895 -2.507 -13.537 1.00 96.81 98 LEU A C 1
ATOM 750 O O . LEU A 1 98 ? -2.609 -3.679 -13.285 1.00 96.81 98 LEU A O 1
ATOM 754 N N . ARG A 1 99 ? -3.258 -2.091 -14.744 1.00 96.44 99 ARG A N 1
ATOM 755 C CA . ARG A 1 99 ? -3.326 -2.957 -15.913 1.00 96.44 99 ARG A CA 1
ATOM 756 C C . ARG A 1 99 ? -2.513 -2.373 -17.049 1.00 96.44 99 ARG A C 1
ATOM 758 O O . ARG A 1 99 ? -2.532 -1.166 -17.303 1.00 96.44 99 ARG A O 1
ATOM 765 N N . THR A 1 100 ? -1.805 -3.262 -17.721 1.00 95.56 100 THR A N 1
ATOM 766 C CA . THR A 1 100 ? -1.104 -2.970 -18.967 1.00 95.56 100 THR A CA 1
ATOM 767 C C . THR A 1 100 ? -2.100 -2.585 -20.055 1.00 95.56 100 THR A C 1
ATOM 769 O O . THR A 1 100 ? -3.244 -3.042 -20.061 1.00 95.56 100 THR A O 1
ATOM 772 N N . ALA A 1 101 ? -1.678 -1.710 -20.966 1.00 95.62 101 ALA A N 1
ATOM 773 C CA . ALA A 1 101 ? -2.540 -1.187 -22.016 1.00 95.62 101 ALA A CA 1
ATOM 774 C C . ALA A 1 101 ? -1.847 -1.217 -23.386 1.00 95.62 101 ALA A C 1
ATOM 776 O O . ALA A 1 101 ? -0.614 -1.180 -23.505 1.00 95.62 101 ALA A O 1
ATOM 777 N N . ARG A 1 102 ? -2.659 -1.313 -24.443 1.00 94.19 102 ARG A N 1
ATOM 778 C CA . ARG A 1 102 ? -2.186 -1.241 -25.832 1.00 94.19 102 ARG A CA 1
ATOM 779 C C . ARG A 1 102 ? -1.776 0.196 -26.161 1.00 94.19 102 ARG A C 1
ATOM 781 O O . ARG A 1 102 ? -2.230 1.131 -25.507 1.00 94.19 102 ARG A O 1
ATOM 788 N N . ALA A 1 103 ? -0.914 0.357 -27.161 1.00 95.44 103 ALA A N 1
ATOM 789 C CA . ALA A 1 103 ? -0.497 1.680 -27.612 1.00 95.44 103 ALA A CA 1
ATOM 790 C C . ALA A 1 103 ? -1.709 2.512 -28.058 1.00 95.44 103 ALA A C 1
ATOM 792 O O . ALA A 1 103 ? -2.587 1.982 -28.740 1.00 95.44 103 ALA A O 1
ATOM 793 N N . GLY A 1 104 ? -1.755 3.781 -27.653 1.00 94.38 104 GLY A N 1
ATOM 794 C CA . GLY A 1 104 ? -2.848 4.703 -27.978 1.00 94.38 104 GLY A CA 1
ATOM 795 C C . GLY A 1 104 ? -4.020 4.675 -26.992 1.00 94.38 104 GLY A C 1
ATOM 796 O O . GLY A 1 104 ? -5.005 5.370 -27.211 1.00 94.38 104 GLY A O 1
ATOM 797 N N . THR A 1 105 ? -3.927 3.912 -25.895 1.00 95.19 105 THR A N 1
ATOM 798 C CA . THR A 1 105 ? -4.959 3.919 -24.838 1.00 95.19 105 THR A CA 1
ATOM 799 C C . THR A 1 105 ? -4.882 5.195 -23.997 1.00 95.19 105 THR A C 1
ATOM 801 O O . THR A 1 105 ? -5.891 5.651 -23.459 1.00 95.19 105 THR A O 1
ATOM 804 N N . GLY A 1 106 ? -3.684 5.771 -23.861 1.00 95.44 106 GLY A N 1
ATOM 805 C CA . GLY A 1 106 ? -3.462 6.897 -22.963 1.00 95.44 106 GLY A CA 1
ATOM 806 C C . GLY A 1 106 ? -3.491 6.492 -21.484 1.00 95.44 106 GLY A C 1
ATOM 807 O O . GLY A 1 106 ? -3.552 5.312 -21.116 1.00 95.44 106 GLY A O 1
ATOM 808 N N . ILE A 1 107 ? -3.454 7.496 -20.606 1.00 96.88 107 ILE A N 1
ATOM 809 C CA . ILE A 1 107 ? -3.533 7.301 -19.156 1.00 96.88 107 ILE A CA 1
ATOM 810 C C . ILE A 1 107 ? -5.001 7.347 -18.718 1.00 96.88 107 ILE A C 1
ATOM 812 O O . ILE A 1 107 ? -5.607 8.421 -18.655 1.00 96.88 107 ILE A O 1
ATOM 816 N N . ILE A 1 108 ? -5.562 6.195 -18.346 1.00 97.00 108 ILE A N 1
ATOM 817 C CA . ILE A 1 108 ? -6.910 6.085 -17.772 1.00 97.00 108 ILE A CA 1
ATOM 818 C C . ILE A 1 108 ? -6.768 5.770 -16.284 1.00 97.00 108 ILE A C 1
ATOM 820 O O . ILE A 1 108 ? -6.626 4.616 -15.879 1.00 97.00 108 ILE A O 1
ATOM 824 N N . ALA A 1 109 ? -6.771 6.813 -15.456 1.00 96.00 109 ALA A N 1
ATOM 825 C CA . ALA A 1 109 ? -6.572 6.700 -14.017 1.00 96.00 109 ALA A CA 1
ATOM 826 C C . ALA A 1 109 ? -7.271 7.835 -13.253 1.00 96.00 109 ALA A C 1
ATOM 828 O O . ALA A 1 109 ? -7.520 8.907 -13.801 1.00 96.00 109 ALA A O 1
ATOM 829 N N . GLY A 1 110 ? -7.552 7.613 -11.964 1.00 93.12 110 GLY A N 1
ATOM 830 C CA . GLY A 1 110 ? -8.019 8.676 -11.063 1.00 93.12 110 GLY A CA 1
ATOM 831 C C . GLY A 1 110 ? -6.917 9.702 -10.763 1.00 93.12 110 GLY A C 1
ATOM 832 O O . GLY A 1 110 ? -5.739 9.362 -10.833 1.00 93.12 110 GLY A O 1
ATOM 833 N N . GLY A 1 111 ? -7.283 10.931 -10.381 1.00 93.88 111 GLY A N 1
ATOM 834 C CA . GLY A 1 111 ? -6.369 12.089 -10.323 1.00 93.88 111 GLY A CA 1
ATOM 835 C C . GLY A 1 111 ? -5.029 11.855 -9.610 1.00 93.88 111 GLY A C 1
ATOM 836 O O . GLY A 1 111 ? -3.984 12.129 -10.184 1.00 93.88 111 GLY A O 1
ATOM 837 N N . ALA A 1 112 ? -5.038 11.267 -8.408 1.00 95.06 112 ALA A N 1
ATOM 838 C CA . ALA A 1 112 ? -3.805 11.006 -7.651 1.00 95.06 112 ALA A CA 1
ATOM 839 C C . ALA A 1 112 ? -2.888 9.949 -8.295 1.00 95.06 112 ALA A C 1
ATOM 841 O O . ALA A 1 112 ? -1.673 10.003 -8.144 1.00 95.06 112 ALA A O 1
ATOM 842 N N . ILE A 1 113 ? -3.463 8.969 -8.995 1.00 96.44 113 ILE A N 1
ATOM 843 C CA . ILE A 1 113 ? -2.694 7.959 -9.734 1.00 96.44 113 ILE A CA 1
ATOM 844 C C . ILE A 1 113 ? -2.189 8.574 -11.044 1.00 96.44 113 ILE A C 1
ATOM 846 O O . ILE A 1 113 ? -1.035 8.385 -11.419 1.00 96.44 113 ILE A O 1
ATOM 850 N N . ARG A 1 114 ? -3.047 9.348 -11.716 1.00 96.81 114 ARG A N 1
ATOM 851 C CA . ARG A 1 114 ? -2.744 10.020 -12.978 1.00 96.81 114 ARG A CA 1
ATOM 852 C C . ARG A 1 114 ? -1.545 10.957 -12.846 1.00 96.81 114 ARG A C 1
ATOM 854 O O . ARG A 1 114 ? -0.628 10.842 -13.648 1.00 96.81 114 ARG A O 1
ATOM 861 N N . SER A 1 115 ? -1.491 11.771 -11.790 1.00 96.31 115 SER A N 1
ATOM 862 C CA . SER A 1 115 ? -0.346 12.653 -11.523 1.00 96.31 115 SER A CA 1
ATOM 863 C C . SER A 1 115 ? 0.978 11.896 -11.381 1.00 96.31 115 SER A C 1
ATOM 865 O O . SER A 1 115 ? 2.025 12.413 -11.749 1.00 96.31 115 SER A O 1
ATOM 867 N N . VAL A 1 116 ? 0.950 10.660 -10.863 1.00 96.69 116 VAL A N 1
ATOM 868 C CA . VAL A 1 116 ? 2.151 9.813 -10.775 1.00 96.69 116 VAL A CA 1
ATOM 869 C C . VAL A 1 116 ? 2.578 9.321 -12.150 1.00 96.69 116 VAL A C 1
ATOM 871 O O . VAL A 1 116 ? 3.766 9.316 -12.449 1.00 96.69 116 VAL A O 1
ATOM 874 N N . PHE A 1 117 ? 1.632 8.920 -12.993 1.00 96.31 117 PHE A N 1
ATOM 875 C CA . PHE A 1 117 ? 1.933 8.393 -14.323 1.00 96.31 117 PHE A CA 1
ATOM 876 C C . PHE A 1 117 ? 2.388 9.456 -15.316 1.00 96.31 117 PHE A C 1
ATOM 878 O O . PHE A 1 117 ? 3.285 9.170 -16.105 1.00 96.31 117 PHE A O 1
ATOM 885 N N . GLU A 1 118 ? 1.825 10.662 -15.236 1.00 94.81 118 GLU A N 1
ATOM 886 C CA . GLU A 1 118 ? 2.254 11.807 -16.045 1.00 94.81 118 GLU A CA 1
ATOM 887 C C . GLU A 1 118 ? 3.721 12.143 -15.756 1.00 94.81 118 GLU A C 1
ATOM 889 O O . GLU A 1 118 ? 4.550 12.125 -16.658 1.00 94.81 118 GLU A O 1
ATOM 894 N N . VAL A 1 119 ? 4.065 12.316 -14.479 1.00 94.75 119 VAL A N 1
ATOM 895 C CA . VAL A 1 119 ? 5.422 12.662 -14.027 1.00 94.75 119 VAL A CA 1
ATOM 896 C C . VAL A 1 119 ? 6.435 11.528 -14.239 1.00 94.75 119 VAL A C 1
ATOM 898 O O . VAL A 1 119 ? 7.626 11.765 -14.446 1.00 94.75 119 VAL A O 1
ATOM 901 N N . LEU A 1 120 ? 5.974 10.275 -14.200 1.00 95.56 120 LEU A N 1
ATOM 902 C CA . LEU A 1 120 ? 6.797 9.107 -14.511 1.00 95.56 120 LEU A CA 1
ATOM 903 C C . LEU A 1 120 ? 7.100 8.978 -16.016 1.00 95.56 120 LEU A C 1
ATOM 905 O O . LEU A 1 120 ? 8.108 8.364 -16.372 1.00 95.56 120 LEU A O 1
ATOM 909 N N . GLY A 1 121 ? 6.239 9.527 -16.881 1.00 93.69 121 GLY A N 1
ATOM 910 C CA . GLY A 1 121 ? 6.335 9.418 -18.341 1.00 93.69 121 GLY A CA 1
ATOM 911 C C . GLY A 1 121 ? 5.650 8.182 -18.939 1.00 93.69 121 GLY A C 1
ATOM 912 O O . GLY A 1 121 ? 6.022 7.727 -20.021 1.00 93.69 121 GLY A O 1
ATOM 913 N N . ILE A 1 122 ? 4.660 7.596 -18.254 1.00 95.19 122 ILE A N 1
ATOM 914 C CA . ILE A 1 122 ? 3.866 6.493 -18.822 1.00 95.19 122 ILE A CA 1
ATOM 915 C C . ILE A 1 122 ? 2.887 7.057 -19.848 1.00 95.19 122 ILE A C 1
ATOM 917 O O . ILE A 1 122 ? 2.149 7.990 -19.555 1.00 95.19 122 ILE A O 1
ATOM 921 N N . LYS A 1 123 ? 2.823 6.439 -21.029 1.00 94.69 123 LYS A N 1
ATOM 922 C CA . LYS A 1 123 ? 1.884 6.838 -22.084 1.00 94.69 123 LYS A CA 1
ATOM 923 C C . LYS A 1 123 ? 0.577 6.058 -22.010 1.00 94.69 123 LYS A C 1
ATOM 925 O O . LYS A 1 123 ? -0.484 6.660 -22.104 1.00 94.69 123 LYS A O 1
ATOM 930 N N . ASP A 1 124 ? 0.648 4.742 -21.794 1.00 96.56 124 ASP A N 1
ATOM 931 C CA . ASP A 1 124 ? -0.521 3.855 -21.828 1.00 96.56 124 ASP A CA 1
ATOM 932 C C . ASP A 1 124 ? -0.640 3.028 -20.545 1.00 96.56 124 ASP A C 1
ATOM 934 O O . ASP A 1 124 ? 0.204 2.166 -20.265 1.00 96.56 124 ASP A O 1
ATOM 938 N N . VAL A 1 125 ? -1.712 3.237 -19.779 1.00 96.88 125 VAL A N 1
ATOM 939 C CA . VAL A 1 125 ? -2.020 2.437 -18.582 1.00 96.88 125 VAL A CA 1
ATOM 940 C C . VAL A 1 125 ? -3.479 2.603 -18.174 1.00 96.88 125 VAL A C 1
ATOM 942 O O . VAL A 1 125 ? -4.040 3.698 -18.243 1.00 96.88 125 VAL A O 1
ATOM 945 N N . VAL A 1 126 ? -4.079 1.520 -17.682 1.00 97.44 126 VAL A N 1
ATOM 946 C CA . VAL A 1 126 ? -5.405 1.552 -17.058 1.00 97.44 126 VAL A CA 1
ATOM 947 C C . VAL A 1 126 ? -5.247 1.277 -15.572 1.00 97.44 126 VAL A C 1
ATOM 949 O O . VAL A 1 126 ? -4.696 0.252 -15.176 1.00 97.44 126 VAL A O 1
ATOM 952 N N . ALA A 1 127 ? -5.737 2.181 -14.731 1.00 97.00 127 ALA A N 1
ATOM 953 C CA . ALA A 1 127 ? -5.631 2.046 -13.289 1.00 97.00 127 ALA A CA 1
ATOM 954 C C . ALA A 1 127 ? -6.913 2.448 -12.569 1.00 97.00 127 ALA A C 1
ATOM 956 O O . ALA A 1 127 ? -7.549 3.457 -12.880 1.00 97.00 127 ALA A O 1
ATOM 957 N N . LYS A 1 128 ? -7.259 1.685 -11.532 1.00 95.81 128 LYS A N 1
ATOM 958 C CA . LYS A 1 128 ? -8.405 1.979 -10.668 1.00 95.81 128 LYS A CA 1
ATOM 959 C C . LYS A 1 128 ? -8.021 1.833 -9.202 1.00 95.81 128 LYS A C 1
ATOM 961 O O . LYS A 1 128 ? -7.462 0.815 -8.802 1.00 95.81 128 LYS A O 1
ATOM 966 N N . SER A 1 129 ? -8.373 2.830 -8.393 1.00 95.31 129 SER A N 1
ATOM 967 C CA . SER A 1 129 ? -8.448 2.688 -6.937 1.00 95.31 129 SER A CA 1
ATOM 968 C C . SER A 1 129 ? -9.778 2.029 -6.574 1.00 95.31 129 SER A C 1
ATOM 970 O O . SER A 1 129 ? -10.836 2.594 -6.857 1.00 95.31 129 SER A O 1
ATOM 972 N N . THR A 1 130 ? -9.739 0.837 -5.983 1.00 91.56 130 THR A N 1
ATOM 973 C CA . THR A 1 130 ? -10.942 0.047 -5.661 1.00 91.56 130 THR A CA 1
ATOM 974 C C . THR A 1 130 ? -11.493 0.329 -4.267 1.00 91.56 130 THR A C 1
ATOM 976 O O . THR A 1 130 ? -12.664 0.063 -4.020 1.00 91.56 130 THR A O 1
ATOM 979 N N . ARG A 1 131 ? -10.669 0.863 -3.355 1.00 91.19 131 ARG A N 1
ATOM 980 C CA . ARG A 1 131 ? -11.036 1.074 -1.946 1.00 91.19 131 ARG A CA 1
ATOM 981 C C . ARG A 1 131 ? -10.986 2.550 -1.534 1.00 91.19 131 ARG A C 1
ATOM 983 O O . ARG A 1 131 ? -11.865 3.317 -1.903 1.00 91.19 131 ARG A O 1
ATOM 990 N N . SER A 1 132 ? -9.998 2.962 -0.735 1.00 92.69 132 SER A N 1
ATOM 991 C CA . SER A 1 132 ? -9.910 4.341 -0.238 1.00 92.69 132 SER A CA 1
ATOM 992 C C . SER A 1 132 ? -9.526 5.323 -1.346 1.00 92.69 132 SER A C 1
ATOM 994 O O . SER A 1 132 ? -8.672 5.023 -2.179 1.00 92.69 132 SER A O 1
ATOM 996 N N . ASN A 1 133 ? -10.110 6.521 -1.297 1.00 92.38 133 ASN A N 1
ATOM 997 C CA . ASN A 1 133 ? -9.805 7.658 -2.166 1.00 92.38 133 ASN A CA 1
ATOM 998 C C . ASN A 1 133 ? -8.780 8.639 -1.558 1.00 92.38 133 ASN A C 1
ATOM 1000 O O . ASN A 1 133 ? -8.521 9.685 -2.148 1.00 92.38 133 ASN A O 1
ATOM 1004 N N . ASN A 1 134 ? -8.193 8.343 -0.388 1.00 95.00 134 ASN A N 1
ATOM 1005 C CA . ASN A 1 134 ? -7.208 9.234 0.227 1.00 95.00 134 ASN A CA 1
ATOM 1006 C C . ASN A 1 134 ? -5.932 9.298 -0.644 1.00 95.00 134 ASN A C 1
ATOM 1008 O O . ASN A 1 134 ? -5.222 8.290 -0.719 1.00 95.00 134 ASN A O 1
ATOM 1012 N N . PRO A 1 135 ? -5.589 10.456 -1.246 1.00 95.44 135 PRO A N 1
ATOM 1013 C CA . PRO A 1 135 ? -4.522 10.568 -2.242 1.00 95.44 135 PRO A CA 1
ATOM 1014 C C . PRO A 1 135 ? -3.164 10.085 -1.732 1.00 95.44 135 PRO A C 1
ATOM 1016 O O . PRO A 1 135 ? -2.447 9.422 -2.469 1.00 95.44 135 PRO A O 1
ATOM 1019 N N . HIS A 1 136 ? -2.838 10.320 -0.458 1.00 95.00 136 HIS A N 1
ATOM 1020 C CA . HIS A 1 136 ? -1.593 9.826 0.131 1.00 95.00 136 HIS A CA 1
ATOM 1021 C C . HIS A 1 136 ? -1.492 8.294 0.075 1.00 95.00 136 HIS A C 1
ATOM 1023 O O . HIS A 1 136 ? -0.537 7.744 -0.463 1.00 95.00 136 HIS A O 1
ATOM 1029 N N . ASN A 1 137 ? -2.510 7.593 0.582 1.00 96.38 137 ASN A N 1
ATOM 1030 C CA . ASN A 1 137 ? -2.491 6.131 0.644 1.00 96.38 137 ASN A CA 1
ATOM 1031 C C . ASN A 1 137 ? -2.567 5.507 -0.752 1.00 96.38 137 ASN A C 1
ATOM 1033 O O . ASN A 1 137 ? -1.966 4.460 -0.982 1.00 96.38 137 ASN A O 1
ATOM 1037 N N . VAL A 1 138 ? -3.291 6.148 -1.674 1.00 96.62 138 VAL A N 1
ATOM 1038 C CA . VAL A 1 138 ? -3.371 5.721 -3.074 1.00 96.62 138 VAL A CA 1
ATOM 1039 C C . VAL A 1 138 ? -2.000 5.818 -3.742 1.00 96.62 138 VAL A C 1
ATOM 1041 O O . VAL A 1 138 ? -1.561 4.836 -4.333 1.00 96.62 138 VAL A O 1
ATOM 1044 N N . ILE A 1 139 ? -1.285 6.939 -3.595 1.00 96.56 139 ILE A N 1
ATOM 1045 C CA . ILE A 1 139 ? 0.065 7.097 -4.158 1.00 96.56 139 ILE A CA 1
ATOM 1046 C C . ILE A 1 139 ? 1.034 6.088 -3.541 1.00 96.56 139 ILE A C 1
ATOM 1048 O O . ILE A 1 139 ? 1.714 5.377 -4.275 1.00 96.56 139 ILE A O 1
ATOM 1052 N N . CYS A 1 140 ? 1.054 5.928 -2.215 1.00 96.31 140 CYS A N 1
ATOM 1053 C CA . CYS A 1 140 ? 1.902 4.916 -1.576 1.00 96.31 140 CYS A CA 1
ATOM 1054 C C . CYS A 1 140 ? 1.582 3.485 -2.053 1.00 96.31 140 CYS A C 1
ATOM 1056 O O . CYS A 1 140 ? 2.485 2.655 -2.164 1.00 96.31 140 CYS A O 1
ATOM 1058 N N . ALA A 1 141 ? 0.319 3.182 -2.379 1.00 97.19 141 ALA A N 1
ATOM 1059 C CA . ALA A 1 141 ? -0.044 1.906 -2.994 1.00 97.19 141 ALA A CA 1
ATOM 1060 C C . ALA A 1 141 ? 0.529 1.762 -4.415 1.00 97.19 141 ALA A C 1
ATOM 1062 O O . ALA A 1 141 ? 0.951 0.663 -4.770 1.00 97.19 141 ALA A O 1
ATOM 1063 N N . VAL A 1 142 ? 0.602 2.849 -5.197 1.00 96.88 142 VAL A N 1
ATOM 1064 C CA . VAL A 1 142 ? 1.252 2.875 -6.524 1.00 96.88 142 VAL A CA 1
ATOM 1065 C C . VAL A 1 142 ? 2.747 2.596 -6.404 1.00 96.88 142 VAL A C 1
ATOM 1067 O O . VAL A 1 142 ? 3.253 1.725 -7.105 1.00 96.88 142 VAL A O 1
ATOM 1070 N N . PHE A 1 143 ? 3.443 3.240 -5.467 1.00 96.25 143 PHE A N 1
ATOM 1071 C CA . PHE A 1 143 ? 4.865 2.962 -5.226 1.00 96.25 143 PHE A CA 1
ATOM 1072 C C . PHE A 1 143 ? 5.109 1.503 -4.831 1.00 96.25 143 PHE A C 1
ATOM 1074 O O . PHE A 1 143 ? 5.984 0.846 -5.387 1.00 96.25 143 PHE A O 1
ATOM 1081 N N . LYS A 1 144 ? 4.252 0.942 -3.972 1.00 96.44 144 LYS A N 1
ATOM 1082 C CA . LYS A 1 144 ? 4.316 -0.484 -3.631 1.00 96.44 144 LYS A CA 1
ATOM 1083 C C . LYS A 1 144 ? 4.049 -1.400 -4.834 1.00 96.44 144 LYS A C 1
ATOM 1085 O O . LYS A 1 144 ? 4.611 -2.491 -4.901 1.00 96.44 144 LYS A O 1
ATOM 1090 N N . ALA A 1 145 ? 3.204 -0.977 -5.778 1.00 96.25 145 ALA A N 1
ATOM 1091 C CA . ALA A 1 145 ? 3.007 -1.695 -7.035 1.00 96.25 145 ALA A CA 1
ATOM 1092 C C . ALA A 1 145 ? 4.284 -1.678 -7.885 1.00 96.25 145 ALA A C 1
ATOM 1094 O O . ALA A 1 145 ? 4.693 -2.727 -8.381 1.00 96.25 145 ALA A O 1
ATOM 1095 N N . PHE A 1 146 ? 4.946 -0.526 -8.003 1.00 94.94 146 PHE A N 1
ATOM 1096 C CA . PHE A 1 146 ? 6.203 -0.408 -8.743 1.00 94.94 146 PHE A CA 1
ATOM 1097 C C . PHE A 1 146 ? 7.330 -1.247 -8.141 1.00 94.94 146 PHE A C 1
ATOM 1099 O O . PHE A 1 146 ? 8.019 -1.927 -8.896 1.00 94.94 146 PHE A O 1
ATOM 1106 N N . ASP A 1 147 ? 7.454 -1.298 -6.813 1.00 92.94 147 ASP A N 1
ATOM 1107 C CA . ASP A 1 147 ? 8.435 -2.163 -6.141 1.00 92.94 147 ASP A CA 1
ATOM 1108 C C . ASP A 1 147 ? 8.186 -3.655 -6.411 1.00 92.94 147 ASP A C 1
ATOM 1110 O O . ASP A 1 147 ? 9.120 -4.454 -6.498 1.00 92.94 147 ASP A O 1
ATOM 1114 N N . SER A 1 148 ? 6.916 -4.050 -6.552 1.00 91.88 148 SER A N 1
ATOM 1115 C CA . SER A 1 148 ? 6.550 -5.429 -6.889 1.00 91.88 148 SER A CA 1
ATOM 1116 C C . SER A 1 148 ? 6.738 -5.767 -8.372 1.00 91.88 148 SER A C 1
ATOM 1118 O O . SER A 1 148 ? 6.799 -6.948 -8.726 1.00 91.88 148 SER A O 1
ATOM 1120 N N . MET A 1 149 ? 6.853 -4.754 -9.236 1.00 92.50 149 MET A N 1
ATOM 1121 C CA . MET A 1 149 ? 6.994 -4.946 -10.670 1.00 92.50 149 MET A CA 1
ATOM 1122 C C . MET A 1 149 ? 8.395 -5.447 -11.018 1.00 92.50 149 MET A C 1
ATOM 1124 O O . MET A 1 149 ? 9.418 -4.902 -10.614 1.00 92.50 149 MET A O 1
ATOM 1128 N N . LEU A 1 150 ? 8.435 -6.479 -11.850 1.00 90.25 150 LEU A N 1
ATOM 1129 C CA . LEU A 1 150 ? 9.661 -7.074 -12.364 1.00 90.25 150 LEU A CA 1
ATOM 1130 C C . LEU A 1 150 ? 9.686 -6.975 -13.885 1.00 90.25 150 LEU A C 1
ATOM 1132 O O . LEU A 1 150 ? 8.770 -7.439 -14.565 1.00 90.25 150 LEU A O 1
ATOM 1136 N N . SER A 1 151 ? 10.775 -6.427 -14.416 1.00 91.44 151 SER A N 1
ATOM 1137 C CA . SER A 1 151 ? 11.085 -6.552 -15.841 1.00 91.44 151 SER A CA 1
ATOM 1138 C C . SER A 1 151 ? 11.524 -7.989 -16.172 1.00 91.44 151 SER A C 1
ATOM 1140 O O . SER A 1 151 ? 12.120 -8.657 -15.318 1.00 91.44 151 SER A O 1
ATOM 1142 N N . PRO A 1 152 ? 11.329 -8.478 -17.411 1.00 90.75 152 PRO A N 1
ATOM 1143 C CA . PRO A 1 152 ? 11.822 -9.794 -17.833 1.00 90.75 152 PRO A CA 1
ATOM 1144 C C . PRO A 1 152 ? 13.322 -9.995 -17.567 1.00 90.75 152 PRO A C 1
ATOM 1146 O O . PRO A 1 152 ? 13.756 -11.077 -17.172 1.00 90.75 152 PRO A O 1
ATOM 1149 N N . ARG A 1 153 ? 14.119 -8.923 -17.684 1.00 89.06 153 ARG A N 1
ATOM 1150 C CA . ARG A 1 153 ? 15.553 -8.935 -17.360 1.00 89.06 153 ARG A CA 1
ATOM 1151 C C . ARG A 1 153 ? 15.810 -9.163 -15.869 1.00 89.06 153 ARG A C 1
ATOM 1153 O O . ARG A 1 153 ? 16.693 -9.942 -15.517 1.00 89.06 153 ARG A O 1
ATOM 1160 N N . GLN A 1 154 ? 15.056 -8.503 -14.989 1.00 88.94 154 GLN A N 1
ATOM 1161 C CA . GLN A 1 154 ? 15.143 -8.736 -13.542 1.00 88.94 154 GLN A CA 1
ATOM 1162 C C . GLN A 1 154 ? 14.640 -10.130 -13.163 1.00 88.94 154 GLN A C 1
ATOM 1164 O O . GLN A 1 154 ? 15.237 -10.774 -12.303 1.00 88.94 154 GLN A O 1
ATOM 1169 N N . LEU A 1 155 ? 13.584 -10.613 -13.821 1.00 87.88 155 LEU A N 1
ATOM 1170 C CA . LEU A 1 155 ? 13.046 -11.951 -13.601 1.00 87.88 155 LEU A CA 1
ATOM 1171 C C . LEU A 1 155 ? 14.066 -13.034 -13.980 1.00 87.88 155 LEU A C 1
ATOM 1173 O O . LEU A 1 155 ? 14.271 -13.958 -13.202 1.00 87.88 155 LEU A O 1
ATOM 1177 N N . SER A 1 156 ? 14.760 -12.885 -15.112 1.00 86.19 156 SER A N 1
ATOM 1178 C CA . SER A 1 156 ? 15.824 -13.807 -15.541 1.00 86.19 156 SER A CA 1
ATOM 1179 C C . SER A 1 156 ? 17.013 -13.837 -14.569 1.00 86.19 156 SER A C 1
ATOM 1181 O O . SER A 1 156 ? 17.550 -14.900 -14.261 1.00 86.19 156 SER A O 1
ATOM 1183 N N . LYS A 1 157 ? 17.388 -12.678 -14.006 1.00 87.31 157 LYS A N 1
ATOM 1184 C CA . LYS A 1 157 ? 18.448 -12.582 -12.986 1.00 87.31 157 LYS A CA 1
ATOM 1185 C C . LYS A 1 157 ? 18.066 -13.198 -11.640 1.00 87.31 157 LYS A C 1
ATOM 1187 O O . LYS 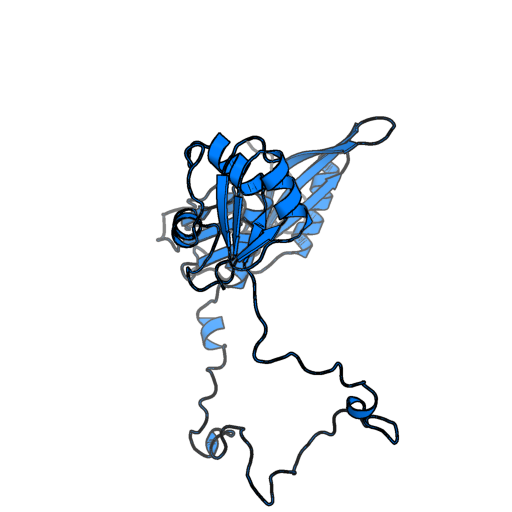A 1 157 ? 18.961 -13.495 -10.844 1.00 87.31 157 LYS A O 1
ATOM 1192 N N . LYS A 1 158 ? 16.773 -13.377 -11.340 1.00 83.94 158 LYS A N 1
ATOM 1193 C CA . LYS A 1 158 ? 16.378 -14.075 -10.115 1.00 83.94 158 LYS A CA 1
ATOM 1194 C C . LYS A 1 158 ? 16.855 -15.517 -10.218 1.00 83.94 158 LYS A C 1
ATOM 1196 O O . LYS A 1 158 ? 16.439 -16.267 -11.097 1.00 83.94 158 LYS A O 1
ATOM 1201 N N . LYS A 1 159 ? 17.733 -15.908 -9.291 1.00 73.50 159 LYS A N 1
ATOM 1202 C CA . LYS A 1 159 ? 18.179 -17.295 -9.181 1.00 73.50 159 LYS A CA 1
ATOM 1203 C C . LYS A 1 159 ? 16.944 -18.175 -9.034 1.00 73.50 159 LYS A C 1
ATOM 1205 O O . LYS A 1 159 ? 16.143 -17.975 -8.119 1.00 73.50 159 LYS A O 1
ATOM 1210 N N . LYS A 1 160 ? 16.802 -19.143 -9.941 1.00 76.06 160 LYS A N 1
ATOM 1211 C CA . LYS A 1 160 ? 15.784 -20.184 -9.812 1.00 76.06 160 LYS A CA 1
ATOM 1212 C C . LYS A 1 160 ? 15.951 -20.851 -8.441 1.00 76.06 160 LYS A C 1
ATOM 1214 O O . LYS A 1 160 ? 17.092 -20.994 -7.980 1.00 76.06 160 LYS A O 1
ATOM 1219 N N . PRO A 1 161 ? 14.852 -21.246 -7.778 1.00 73.50 161 PRO A N 1
ATOM 1220 C CA . PRO A 1 161 ? 14.953 -22.007 -6.545 1.00 73.50 161 PRO A CA 1
ATOM 1221 C C . PRO A 1 161 ? 15.851 -23.218 -6.793 1.00 73.50 161 PRO A C 1
ATOM 1223 O O . PRO A 1 161 ? 15.704 -23.935 -7.785 1.00 73.50 161 PRO A O 1
ATOM 1226 N N . LYS A 1 162 ? 16.837 -23.403 -5.916 1.00 74.38 162 LYS A N 1
ATOM 1227 C CA . LYS A 1 162 ? 17.783 -24.505 -6.037 1.00 74.38 162 LYS A CA 1
ATOM 1228 C C . LYS A 1 162 ? 17.024 -25.811 -5.833 1.00 74.38 162 LYS A C 1
ATOM 1230 O O . LYS A 1 162 ? 16.491 -26.044 -4.751 1.00 74.38 162 LYS A O 1
ATOM 1235 N N . LEU A 1 163 ? 16.979 -26.646 -6.865 1.00 78.38 163 LEU A N 1
ATOM 1236 C CA . LEU A 1 163 ? 16.344 -27.956 -6.785 1.00 78.38 163 LEU A CA 1
ATOM 1237 C C . LEU A 1 163 ? 17.192 -28.858 -5.886 1.00 78.38 163 LEU A C 1
ATOM 1239 O O . LEU A 1 163 ? 18.344 -29.155 -6.186 1.00 78.38 163 LEU A O 1
ATOM 1243 N N . LEU A 1 164 ? 16.630 -29.243 -4.747 1.00 82.38 164 LEU A N 1
ATOM 1244 C CA . LEU A 1 164 ? 17.271 -30.117 -3.769 1.00 82.38 164 LEU A CA 1
ATOM 1245 C C . LEU A 1 164 ? 17.286 -31.564 -4.296 1.00 82.38 164 LEU A C 1
ATOM 1247 O O . LEU A 1 164 ? 16.433 -31.933 -5.102 1.00 82.38 164 LEU A O 1
ATOM 1251 N N . GLY A 1 165 ? 18.256 -32.384 -3.881 1.00 77.81 165 GLY A N 1
ATOM 1252 C CA . GLY A 1 165 ? 18.267 -33.818 -4.212 1.00 77.81 165 GLY A CA 1
ATOM 1253 C C . GLY A 1 165 ? 18.765 -34.189 -5.615 1.00 77.81 165 GLY A C 1
ATOM 1254 O O . GLY A 1 165 ? 18.932 -35.369 -5.906 1.00 77.81 165 GLY A O 1
ATOM 1255 N N . ARG A 1 166 ? 19.046 -33.219 -6.495 1.00 79.19 166 ARG A N 1
ATOM 1256 C CA . ARG A 1 166 ? 19.463 -33.490 -7.882 1.00 79.19 166 ARG A CA 1
ATOM 1257 C C . ARG A 1 166 ? 20.974 -33.676 -8.024 1.00 79.19 166 ARG A C 1
ATOM 1259 O O . ARG A 1 166 ? 21.676 -32.748 -8.409 1.00 79.19 166 ARG A O 1
ATOM 1266 N N . GLY A 1 167 ? 21.462 -34.880 -7.731 1.00 78.62 167 GLY A N 1
ATOM 1267 C CA . GLY A 1 167 ? 22.837 -35.299 -8.037 1.00 78.62 167 GLY A CA 1
ATOM 1268 C C . GLY A 1 167 ? 23.942 -34.516 -7.309 1.00 78.62 167 GLY A C 1
ATOM 1269 O O . GLY A 1 167 ? 23.704 -33.537 -6.602 1.00 78.62 167 GLY A O 1
ATOM 1270 N N . ILE A 1 168 ? 25.191 -34.964 -7.455 1.00 75.06 168 ILE A N 1
ATOM 1271 C CA . ILE A 1 168 ? 26.332 -34.435 -6.682 1.00 75.06 168 ILE A CA 1
ATOM 1272 C C . ILE A 1 168 ? 26.699 -33.007 -7.129 1.00 75.06 168 ILE A C 1
ATOM 1274 O O . ILE A 1 168 ? 26.932 -32.144 -6.282 1.00 75.06 168 ILE A O 1
ATOM 1278 N N . GLY A 1 169 ? 26.622 -32.718 -8.433 1.00 76.94 169 GLY A N 1
ATOM 1279 C CA . GLY A 1 169 ? 26.944 -31.403 -9.009 1.00 76.94 169 GLY A CA 1
ATOM 1280 C C . GLY A 1 169 ? 26.034 -30.252 -8.560 1.00 76.94 169 GLY A C 1
ATOM 1281 O O . GLY A 1 169 ? 26.398 -29.088 -8.684 1.00 76.94 169 GLY A O 1
ATOM 1282 N N . CYS A 1 170 ? 24.869 -30.536 -7.966 1.00 70.38 170 CYS A N 1
ATOM 1283 C CA . CYS A 1 170 ? 23.995 -29.491 -7.435 1.00 70.38 170 CYS A CA 1
ATOM 1284 C C . CYS A 1 170 ? 24.480 -28.948 -6.075 1.00 70.38 170 CYS A C 1
ATOM 1286 O O . CYS A 1 170 ? 23.951 -27.960 -5.581 1.00 70.38 170 CYS A O 1
ATOM 1288 N N . GLY A 1 171 ? 25.468 -29.544 -5.400 1.00 73.94 171 GLY A N 1
ATOM 1289 C CA . GLY A 1 171 ? 26.006 -29.061 -4.112 1.00 73.94 171 GLY A CA 1
ATOM 1290 C C . GLY A 1 171 ? 25.074 -29.209 -2.891 1.00 73.94 171 GLY A C 1
ATOM 1291 O O . GLY A 1 171 ? 25.546 -29.201 -1.763 1.00 73.94 171 GLY A O 1
ATOM 1292 N N . LYS A 1 172 ? 23.757 -29.392 -3.079 1.00 71.69 172 LYS A N 1
ATOM 1293 C CA . LYS A 1 172 ? 22.807 -29.887 -2.052 1.00 71.69 172 LYS A CA 1
ATOM 1294 C C . LYS A 1 172 ? 22.158 -31.207 -2.495 1.00 71.69 172 LYS A C 1
ATOM 1296 O O . LYS A 1 172 ? 20.988 -31.447 -2.228 1.00 71.69 172 LYS A O 1
ATOM 1301 N N . GLY A 1 173 ? 22.909 -32.034 -3.219 1.00 76.00 173 GLY A N 1
ATOM 1302 C CA . GLY A 1 173 ? 22.434 -33.294 -3.787 1.00 76.00 173 GLY A CA 1
ATOM 1303 C C . GLY A 1 173 ? 22.083 -34.331 -2.731 1.00 76.00 173 GLY A C 1
ATOM 1304 O O . GLY A 1 173 ? 20.931 -34.467 -2.342 1.00 76.00 173 GLY A O 1
ATOM 1305 N N . LYS A 1 174 ? 23.098 -35.042 -2.233 1.00 75.12 174 LYS A N 1
ATOM 1306 C CA . LYS A 1 174 ? 22.910 -36.254 -1.418 1.00 75.12 174 LYS A CA 1
ATOM 1307 C C . LYS A 1 174 ? 22.055 -36.050 -0.164 1.00 75.12 174 LYS A C 1
ATOM 1309 O O . LYS A 1 174 ? 21.283 -36.924 0.196 1.00 75.12 174 LYS A O 1
ATOM 1314 N N . THR A 1 175 ? 22.173 -34.900 0.490 1.00 79.25 175 THR A N 1
ATOM 1315 C CA . THR A 1 175 ? 21.511 -34.654 1.781 1.00 79.25 175 THR A CA 1
ATOM 1316 C C . THR A 1 175 ? 20.411 -33.615 1.713 1.00 79.25 175 THR A C 1
ATOM 1318 O O . THR A 1 175 ? 19.739 -33.385 2.716 1.00 79.25 175 THR A O 1
ATOM 1321 N N . SER A 1 176 ? 20.236 -32.925 0.578 1.00 80.62 176 SER A N 1
ATOM 1322 C CA . SER A 1 176 ? 19.289 -31.805 0.466 1.00 80.62 176 SER A CA 1
ATOM 1323 C C . SER A 1 176 ? 19.441 -30.746 1.576 1.00 80.62 176 SER A C 1
ATOM 1325 O O . SER A 1 176 ? 18.494 -30.041 1.907 1.00 80.62 176 SER A O 1
ATOM 1327 N N . GLY A 1 177 ? 20.633 -30.627 2.178 1.00 77.50 177 GLY A N 1
ATOM 1328 C CA . GLY A 1 177 ? 20.885 -29.727 3.308 1.00 77.50 177 GLY A CA 1
ATOM 1329 C C . GLY A 1 177 ? 20.342 -30.197 4.665 1.00 77.50 177 GLY A C 1
ATOM 1330 O O . GLY A 1 177 ? 20.359 -29.410 5.602 1.00 77.50 177 GLY A O 1
ATOM 1331 N N . ARG A 1 178 ? 19.886 -31.450 4.794 1.00 77.69 17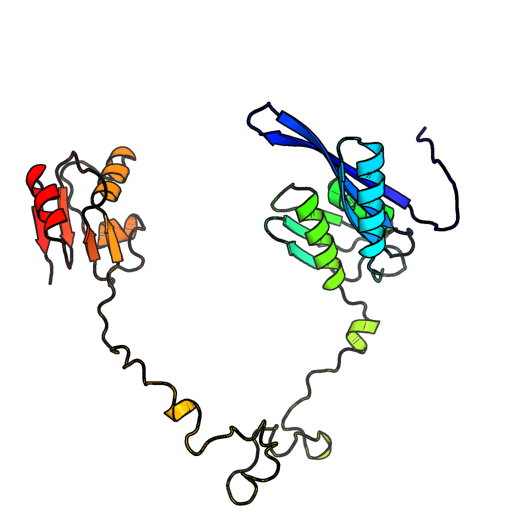8 ARG A N 1
ATOM 1332 C CA . ARG A 1 178 ? 19.405 -32.046 6.058 1.00 77.69 178 ARG A CA 1
ATOM 1333 C C . ARG A 1 178 ? 20.515 -32.653 6.929 1.00 77.69 178 ARG A C 1
ATOM 1335 O O . ARG A 1 178 ? 20.227 -33.166 8.003 1.00 77.69 178 ARG A O 1
ATOM 1342 N N . GLY A 1 179 ? 21.769 -32.598 6.478 1.00 75.12 179 GLY A N 1
ATOM 1343 C CA . GLY A 1 179 ? 22.905 -33.209 7.171 1.00 75.12 179 GLY A CA 1
ATOM 1344 C C . GLY A 1 179 ? 22.970 -34.734 7.015 1.00 75.12 179 GLY A C 1
ATOM 1345 O O . GLY A 1 179 ? 22.267 -35.320 6.191 1.00 75.12 179 GLY A O 1
ATOM 1346 N N . HIS A 1 180 ? 23.866 -35.360 7.779 1.00 74.06 180 HIS A N 1
ATOM 1347 C CA . HIS A 1 180 ? 24.049 -36.813 7.863 1.00 74.06 180 HIS A CA 1
ATOM 1348 C C . HIS A 1 180 ? 23.642 -37.298 9.261 1.00 74.06 180 HIS A C 1
ATOM 1350 O O . HIS A 1 180 ? 23.782 -36.562 10.236 1.00 74.06 180 HIS A O 1
ATOM 1356 N N . LYS A 1 181 ? 23.195 -38.552 9.373 1.00 74.00 181 LYS A N 1
ATOM 1357 C CA . LYS A 1 181 ? 23.094 -39.252 10.664 1.00 74.00 181 LYS A CA 1
ATOM 1358 C C . LYS A 1 181 ? 24.421 -39.974 10.958 1.00 74.00 181 LYS A C 1
ATOM 1360 O O . LYS A 1 181 ? 25.116 -40.367 10.024 1.00 74.00 181 LYS A O 1
ATOM 1365 N N . GLY A 1 182 ? 24.773 -40.141 12.235 1.00 72.19 182 GLY A N 1
ATOM 1366 C CA . GLY A 1 182 ? 25.979 -40.868 12.661 1.00 72.19 182 GLY A CA 1
ATOM 1367 C C . GLY A 1 182 ? 27.249 -40.008 12.716 1.00 72.19 182 GLY A C 1
ATOM 1368 O O . GLY A 1 182 ? 27.220 -38.876 13.196 1.00 72.19 182 GLY A O 1
ATOM 1369 N N . GLN A 1 183 ? 28.369 -40.544 12.226 1.00 70.06 183 GLN A N 1
ATOM 1370 C CA . GLN A 1 183 ? 29.729 -40.024 12.458 1.00 70.06 183 GLN A CA 1
ATOM 1371 C C . GLN A 1 183 ? 29.950 -38.559 12.023 1.00 70.06 183 GLN A C 1
ATOM 1373 O O . GLN A 1 183 ? 30.678 -37.823 12.681 1.00 70.06 183 GLN A O 1
ATOM 1378 N N . LYS A 1 184 ? 29.295 -38.100 10.943 1.00 65.56 184 LYS A N 1
ATOM 1379 C CA . LYS A 1 184 ? 29.428 -36.726 10.404 1.00 65.56 184 LYS A CA 1
ATOM 1380 C C . LYS A 1 184 ? 28.337 -35.753 10.880 1.00 65.56 184 LYS A C 1
ATOM 1382 O O . LYS A 1 184 ? 28.235 -34.647 10.360 1.00 65.56 184 LYS A O 1
ATOM 1387 N N . ALA A 1 185 ? 27.507 -36.133 11.855 1.00 62.75 185 ALA A N 1
ATOM 1388 C CA . ALA A 1 185 ? 26.409 -35.284 12.335 1.00 62.75 185 ALA A CA 1
ATOM 1389 C C . ALA A 1 185 ? 26.880 -34.011 13.074 1.00 62.75 185 ALA A C 1
ATOM 1391 O O . ALA A 1 185 ? 26.109 -33.063 13.194 1.00 62.75 185 ALA A O 1
ATOM 1392 N N . ARG A 1 186 ? 28.130 -33.980 13.567 1.00 59.06 186 ARG A N 1
ATOM 1393 C CA . ARG A 1 186 ? 28.684 -32.882 14.388 1.00 59.06 186 ARG A CA 1
ATOM 1394 C C . ARG A 1 186 ? 29.787 -32.060 13.706 1.00 59.06 186 ARG A C 1
ATOM 1396 O O . ARG A 1 186 ? 30.347 -31.164 14.326 1.00 59.06 186 ARG A O 1
ATOM 1403 N N . SER A 1 187 ? 30.117 -32.340 12.446 1.00 61.59 187 SER A N 1
ATOM 1404 C CA . SER A 1 187 ? 31.154 -31.593 11.722 1.00 61.59 187 SER A CA 1
ATOM 1405 C C . SER A 1 187 ? 30.606 -30.259 11.200 1.00 61.59 187 SER A C 1
ATOM 1407 O O . SER A 1 187 ? 29.688 -30.266 10.379 1.00 61.59 187 SER A O 1
ATOM 1409 N N . GLY A 1 188 ? 31.185 -29.133 11.632 1.00 62.59 188 GLY A N 1
ATOM 1410 C CA . GLY A 1 188 ? 30.927 -27.808 11.045 1.00 62.59 188 GLY A CA 1
ATOM 1411 C C . GLY A 1 188 ? 29.914 -26.913 11.771 1.00 62.59 188 GLY A C 1
ATOM 1412 O O . GLY A 1 188 ? 29.390 -25.988 11.155 1.00 62.59 188 GLY A O 1
ATOM 1413 N N . VAL A 1 189 ? 29.621 -27.151 13.054 1.00 57.84 189 VAL A N 1
ATOM 1414 C CA . VAL A 1 189 ? 28.847 -26.184 13.852 1.00 57.84 189 VAL A CA 1
ATOM 1415 C C . VAL A 1 189 ? 29.717 -24.949 14.094 1.00 57.84 189 VAL A C 1
ATOM 1417 O O . VAL A 1 189 ? 30.689 -25.018 14.842 1.00 57.84 189 VAL A O 1
ATOM 1420 N N . SER A 1 190 ? 29.367 -23.809 13.491 1.00 57.19 190 SER A N 1
ATOM 1421 C CA . SER A 1 190 ? 29.781 -22.515 14.030 1.00 57.19 190 SER A CA 1
ATOM 1422 C C . SER A 1 190 ? 29.123 -22.399 15.400 1.00 57.19 190 SER A C 1
ATOM 1424 O O . SER A 1 190 ? 27.904 -22.238 15.494 1.00 57.19 190 SER A O 1
ATOM 1426 N N . ILE A 1 191 ? 29.905 -22.577 16.464 1.00 59.88 191 ILE A N 1
ATOM 1427 C CA . ILE A 1 191 ? 29.449 -22.313 17.826 1.00 59.88 191 ILE A CA 1
ATOM 1428 C C . ILE A 1 191 ? 29.200 -20.805 17.871 1.00 59.88 191 ILE A C 1
ATOM 1430 O O . ILE A 1 191 ? 30.123 -20.013 18.039 1.00 59.88 191 ILE A O 1
ATOM 1434 N N . ASN A 1 192 ? 27.965 -20.403 17.575 1.00 52.38 192 ASN A N 1
ATOM 1435 C CA . ASN A 1 192 ? 27.532 -19.018 17.637 1.00 52.38 192 ASN A CA 1
ATOM 1436 C C . ASN A 1 192 ? 27.673 -18.557 19.081 1.00 52.38 192 ASN A C 1
ATOM 1438 O O . ASN A 1 192 ? 26.783 -18.835 19.874 1.00 52.38 192 ASN A O 1
ATOM 1442 N N . GLY A 1 193 ? 28.773 -17.862 19.376 1.00 58.94 193 GLY A N 1
ATOM 1443 C CA . GLY A 1 193 ? 29.038 -17.229 20.660 1.00 58.94 193 GLY A CA 1
ATOM 1444 C C . GLY A 1 193 ? 29.187 -18.240 21.790 1.00 58.94 193 GLY A C 1
ATOM 1445 O O . GLY A 1 193 ? 28.263 -18.967 22.136 1.00 58.94 193 GLY A O 1
ATOM 1446 N N . PHE A 1 194 ? 30.356 -18.267 22.417 1.00 58.94 194 PHE A N 1
ATOM 1447 C CA . PHE A 1 194 ? 30.485 -18.886 23.727 1.00 58.94 194 PHE A CA 1
ATOM 1448 C C . PHE A 1 194 ? 29.473 -18.206 24.665 1.00 58.94 194 PHE A C 1
ATOM 1450 O O . PHE A 1 194 ? 29.619 -17.028 24.993 1.00 58.94 194 PHE A O 1
ATOM 1457 N N . GLU A 1 195 ? 28.406 -18.919 25.031 1.00 59.22 195 GLU A N 1
ATOM 1458 C CA . GLU A 1 195 ? 27.473 -18.506 26.076 1.00 59.22 195 GLU A CA 1
ATOM 1459 C C . GLU A 1 195 ? 28.261 -18.546 27.390 1.00 59.22 195 GLU A C 1
ATOM 1461 O O . GLU A 1 195 ? 28.316 -19.566 28.068 1.00 59.22 195 GLU A O 1
ATOM 1466 N N . GLY A 1 196 ? 28.979 -17.463 27.692 1.00 63.19 196 GLY A N 1
ATOM 1467 C CA . GLY A 1 196 ? 29.800 -17.368 28.891 1.00 63.19 196 GLY A CA 1
ATOM 1468 C C . GLY A 1 196 ? 28.990 -17.706 30.145 1.00 63.19 196 GLY A C 1
ATOM 1469 O O . GLY A 1 196 ? 27.880 -17.199 30.337 1.00 63.19 196 GLY A O 1
ATOM 1470 N N . GLY A 1 197 ? 29.564 -18.568 30.987 1.00 65.31 197 GLY A N 1
ATOM 1471 C CA . GLY A 1 197 ? 29.008 -18.999 32.269 1.00 65.31 197 GLY A CA 1
ATOM 1472 C C . GLY A 1 197 ? 28.900 -20.521 32.401 1.00 65.31 197 GLY A C 1
ATOM 1473 O O . GLY A 1 197 ? 28.663 -21.236 31.436 1.00 65.31 197 GLY A O 1
ATOM 1474 N N . GLN A 1 198 ? 29.035 -21.024 33.630 1.00 78.81 198 GLN A N 1
ATOM 1475 C CA . GLN A 1 198 ? 28.925 -22.455 33.957 1.00 78.81 198 GLN A CA 1
ATOM 1476 C C . GLN A 1 198 ? 27.486 -23.000 33.806 1.00 78.81 198 GLN A C 1
ATOM 1478 O O . GLN A 1 198 ? 27.274 -24.210 33.807 1.00 78.81 198 GLN A O 1
ATOM 1483 N N . GLN A 1 199 ? 26.489 -22.117 33.644 1.00 74.19 199 GLN A N 1
ATOM 1484 C CA . GLN A 1 199 ? 25.090 -22.461 33.383 1.00 74.19 199 GLN A CA 1
ATOM 1485 C C . GLN A 1 199 ? 24.586 -21.801 32.091 1.00 74.19 199 GLN A C 1
ATOM 1487 O O . GLN A 1 199 ? 24.515 -20.574 31.971 1.00 74.19 199 GLN A O 1
ATOM 1492 N N . SER A 1 200 ? 24.162 -22.624 31.137 1.00 74.00 200 SER A N 1
ATOM 1493 C CA . SER A 1 200 ? 23.529 -22.200 29.885 1.00 74.00 200 SER A CA 1
ATOM 1494 C C . SER A 1 200 ? 22.269 -21.352 30.096 1.00 74.00 200 SER A C 1
ATOM 1496 O O . SER A 1 200 ? 21.567 -21.483 31.106 1.00 74.00 200 SER A O 1
ATOM 1498 N N . ILE A 1 201 ? 21.942 -20.479 29.136 1.00 71.94 201 ILE A N 1
ATOM 1499 C CA . ILE A 1 201 ? 20.827 -19.520 29.269 1.00 71.94 201 ILE A CA 1
ATOM 1500 C C . ILE A 1 201 ? 19.468 -20.200 29.491 1.00 71.94 201 ILE A C 1
ATOM 1502 O O . ILE A 1 201 ? 18.628 -19.692 30.232 1.00 71.94 201 ILE A O 1
ATOM 1506 N N . TYR A 1 202 ? 19.264 -21.381 28.902 1.00 71.19 202 TYR A N 1
ATOM 1507 C CA . TYR A 1 202 ? 18.040 -22.169 29.058 1.00 71.19 202 TYR A CA 1
ATOM 1508 C C . TYR A 1 202 ? 17.869 -22.740 30.472 1.00 71.19 202 TYR A C 1
ATOM 1510 O O . TYR A 1 202 ? 16.751 -23.073 30.856 1.00 71.19 202 TYR A O 1
ATOM 1518 N N . THR A 1 203 ? 18.954 -22.842 31.242 1.00 75.38 203 THR A N 1
ATOM 1519 C CA . THR A 1 203 ? 18.942 -23.265 32.651 1.00 75.38 203 THR A CA 1
ATOM 1520 C C . THR A 1 203 ? 18.753 -22.076 33.586 1.00 75.38 203 THR A C 1
ATOM 1522 O O . THR A 1 203 ? 18.136 -22.222 34.636 1.00 75.38 203 THR A O 1
ATOM 1525 N N . ARG A 1 204 ? 19.247 -20.894 33.191 1.00 79.19 204 ARG A N 1
ATOM 1526 C CA . ARG A 1 204 ? 19.054 -19.631 33.923 1.00 79.19 204 ARG A CA 1
ATOM 1527 C C . ARG A 1 204 ? 17.627 -19.096 33.807 1.00 79.19 204 ARG A C 1
ATOM 1529 O O . ARG A 1 204 ? 17.121 -18.482 34.742 1.00 79.19 204 ARG A O 1
ATOM 1536 N N . LEU A 1 205 ? 16.974 -19.304 32.664 1.00 74.00 205 LEU A N 1
ATOM 1537 C CA . LEU A 1 205 ? 15.590 -18.883 32.463 1.00 74.00 205 LEU A CA 1
ATOM 1538 C C . LEU A 1 205 ? 14.633 -19.840 33.196 1.00 74.00 205 LEU A C 1
ATOM 1540 O O . LEU A 1 205 ? 14.597 -21.031 32.882 1.00 74.00 205 LEU A O 1
ATOM 1544 N N . PRO A 1 206 ? 13.814 -19.350 34.145 1.00 81.19 206 PRO A N 1
ATOM 1545 C CA . PRO A 1 206 ? 12.901 -20.206 34.888 1.00 81.19 206 PRO A CA 1
ATOM 1546 C C . PRO A 1 206 ? 11.823 -20.787 33.965 1.00 81.19 206 PRO A C 1
ATOM 1548 O O . PRO A 1 206 ? 11.252 -20.093 33.115 1.00 81.19 206 PRO A O 1
ATOM 1551 N N . LYS A 1 207 ? 11.486 -22.065 34.169 1.00 81.06 207 LYS A N 1
ATOM 1552 C CA . LYS A 1 207 ? 10.359 -22.704 33.479 1.00 81.06 207 LYS A CA 1
ATOM 1553 C C . LYS A 1 207 ? 9.055 -22.040 33.934 1.00 81.06 207 LYS A C 1
ATOM 1555 O O . LYS A 1 207 ? 8.616 -22.237 35.063 1.00 81.06 207 LYS A O 1
ATOM 1560 N N . ARG A 1 208 ? 8.399 -21.278 33.053 1.00 77.31 208 ARG A N 1
ATOM 1561 C CA . ARG A 1 208 ? 7.070 -20.680 33.299 1.00 77.31 208 ARG A CA 1
ATOM 1562 C C . ARG A 1 208 ? 5.946 -21.721 33.171 1.00 77.31 208 ARG A C 1
ATOM 1564 O O . ARG A 1 208 ? 5.085 -21.587 32.305 1.00 77.31 208 ARG A O 1
ATOM 1571 N N . GLY A 1 209 ? 5.978 -22.751 34.021 1.00 85.25 209 GLY A N 1
ATOM 1572 C CA . GLY A 1 209 ? 4.946 -23.790 34.130 1.00 85.25 209 GLY A CA 1
ATOM 1573 C C . GLY A 1 209 ? 4.583 -24.489 32.811 1.00 85.25 209 GLY A C 1
ATOM 1574 O O . GLY A 1 209 ? 5.279 -24.375 31.803 1.00 85.25 209 GLY A O 1
ATOM 1575 N N . PHE A 1 210 ? 3.468 -25.221 32.815 1.00 86.19 210 PHE A N 1
ATOM 1576 C CA . PHE A 1 210 ? 2.866 -25.792 31.608 1.00 86.19 210 PHE A CA 1
ATOM 1577 C C . PHE A 1 210 ? 1.473 -25.196 31.386 1.00 86.19 210 PHE A C 1
ATOM 1579 O O . PHE A 1 210 ? 0.787 -24.808 32.331 1.00 86.19 210 PHE A O 1
ATOM 1586 N N . LYS A 1 211 ? 1.035 -25.120 30.126 1.00 84.88 211 LYS A N 1
ATOM 1587 C CA . LYS A 1 211 ? -0.358 -24.787 29.803 1.00 84.88 211 LYS A CA 1
ATOM 1588 C C . LYS A 1 211 ? -1.169 -26.089 29.785 1.00 84.88 211 LYS A C 1
ATOM 1590 O O . LYS A 1 211 ? -0.781 -26.997 29.049 1.00 84.88 211 LYS A O 1
ATOM 1595 N N . PRO A 1 212 ? -2.269 -26.210 30.550 1.00 88.69 212 PRO A N 1
ATOM 1596 C CA . PRO A 1 212 ? -3.056 -27.439 30.590 1.00 88.69 212 PRO A CA 1
ATOM 1597 C C . PRO A 1 212 ? -3.663 -27.752 29.217 1.00 88.69 212 PRO A C 1
ATOM 1599 O O . PRO A 1 212 ? -4.237 -26.874 28.570 1.00 88.69 212 PRO A O 1
ATOM 1602 N N . ILE A 1 213 ? -3.549 -29.016 28.791 1.00 85.25 213 ILE A N 1
ATOM 1603 C CA . ILE A 1 213 ? -4.016 -29.491 27.475 1.00 85.25 213 ILE A CA 1
ATOM 1604 C C . ILE A 1 213 ? -5.541 -29.359 27.366 1.00 85.25 213 ILE A C 1
ATOM 1606 O O . ILE A 1 213 ? -6.063 -28.901 26.352 1.00 85.25 213 ILE A O 1
ATOM 1610 N N . ARG A 1 214 ? -6.264 -29.703 28.439 1.00 85.88 214 ARG A N 1
ATOM 1611 C CA . ARG A 1 214 ? -7.730 -29.640 28.515 1.00 85.88 214 ARG A CA 1
ATOM 1612 C C . ARG A 1 214 ? -8.199 -28.369 29.226 1.00 85.88 214 ARG A C 1
ATOM 1614 O O . ARG A 1 214 ? -8.773 -28.430 30.309 1.00 85.88 214 ARG A O 1
ATOM 1621 N N . ARG A 1 215 ? -7.932 -27.198 28.642 1.00 87.19 215 ARG A N 1
ATOM 1622 C CA . ARG A 1 215 ? -8.477 -25.934 29.169 1.00 87.19 215 ARG A CA 1
ATOM 1623 C C . ARG A 1 215 ? -9.913 -25.724 28.682 1.00 87.19 215 ARG A C 1
ATOM 1625 O O . ARG A 1 215 ? -10.167 -25.778 27.481 1.00 87.19 215 ARG A O 1
ATOM 1632 N N . ASN A 1 216 ? -10.835 -25.429 29.596 1.00 85.50 216 ASN A N 1
ATOM 1633 C CA . ASN A 1 216 ? -12.177 -24.979 29.226 1.00 85.50 216 ASN A CA 1
ATOM 1634 C C . ASN A 1 216 ? -12.085 -23.557 28.657 1.00 85.50 216 ASN A C 1
ATOM 1636 O O . ASN A 1 216 ? -11.618 -22.638 29.334 1.00 85.50 216 ASN A O 1
ATOM 1640 N N . ILE A 1 217 ? -12.499 -23.383 27.405 1.00 87.62 217 ILE A N 1
ATOM 1641 C CA . ILE A 1 217 ? -12.567 -22.082 26.737 1.00 87.62 217 ILE A CA 1
ATOM 1642 C C . ILE A 1 217 ? -14.039 -21.703 26.664 1.00 87.62 217 ILE A C 1
ATOM 1644 O O . ILE A 1 217 ? -14.831 -22.457 26.107 1.00 87.62 217 ILE A O 1
ATOM 1648 N N . TYR A 1 218 ? -14.384 -20.553 27.238 1.00 90.62 218 TYR A N 1
ATOM 1649 C CA . TYR A 1 218 ? -15.748 -20.042 27.238 1.00 90.62 218 TYR A CA 1
ATOM 1650 C C . TYR A 1 218 ? -15.887 -18.874 26.262 1.00 90.62 218 TYR A C 1
ATOM 1652 O O . TYR A 1 218 ? -15.057 -17.960 26.260 1.00 90.62 218 TYR A O 1
ATOM 1660 N N . SER A 1 219 ? -16.963 -18.881 25.486 1.00 91.19 219 SER A N 1
ATOM 1661 C CA . SER A 1 219 ? -17.474 -17.727 24.754 1.00 91.19 219 SER A CA 1
ATOM 1662 C C . SER A 1 219 ? -18.234 -16.830 25.729 1.00 91.19 219 SER A C 1
ATOM 1664 O O . SER A 1 219 ? -19.141 -17.272 26.434 1.00 91.19 219 SER A O 1
ATOM 1666 N N . ILE A 1 220 ? -17.811 -15.572 25.820 1.00 92.94 220 ILE A N 1
ATOM 1667 C CA . ILE A 1 220 ? -18.341 -14.608 26.787 1.00 92.94 220 ILE A CA 1
ATOM 1668 C C . ILE A 1 220 ? -19.565 -13.924 26.194 1.00 92.94 220 ILE A C 1
ATOM 1670 O O . ILE A 1 220 ? -19.490 -13.377 25.095 1.00 92.94 220 ILE A O 1
ATOM 1674 N N . ILE A 1 221 ? -20.652 -13.894 26.958 1.00 92.62 221 ILE A N 1
ATOM 1675 C CA . ILE A 1 221 ? -21.868 -13.156 26.618 1.00 92.62 221 ILE A CA 1
ATOM 1676 C C . ILE A 1 221 ? -22.185 -12.222 27.771 1.00 92.62 221 ILE A C 1
ATOM 1678 O O . ILE A 1 221 ? -22.165 -12.637 28.932 1.00 92.62 221 ILE A O 1
ATOM 1682 N N . ASN A 1 222 ? -22.456 -10.957 27.463 1.00 94.06 222 ASN A N 1
ATOM 1683 C CA . ASN A 1 222 ? -22.845 -9.997 28.482 1.00 94.06 222 ASN A CA 1
ATOM 1684 C C . ASN A 1 222 ? -24.350 -9.777 28.472 1.00 94.06 222 ASN A C 1
ATOM 1686 O O . ASN A 1 222 ? -24.987 -9.745 27.421 1.00 94.06 222 ASN A O 1
ATOM 1690 N N . VAL A 1 223 ? -24.901 -9.537 29.654 1.00 92.62 223 VAL A N 1
ATOM 1691 C CA . VAL A 1 223 ? -26.328 -9.267 29.834 1.00 92.62 223 VAL A CA 1
ATOM 1692 C C . VAL A 1 223 ? -26.804 -8.062 28.994 1.00 92.62 223 VAL A C 1
ATOM 1694 O O . VAL A 1 223 ? -27.842 -8.135 28.341 1.00 92.62 223 VAL A O 1
ATOM 1697 N N . GLY A 1 224 ? -26.017 -6.983 28.910 1.00 91.94 224 GLY A N 1
ATOM 1698 C CA . GLY A 1 224 ? -26.369 -5.813 28.094 1.00 91.94 224 GLY A CA 1
ATOM 1699 C C . GLY A 1 224 ? -26.323 -6.052 26.581 1.00 91.94 224 GLY A C 1
ATOM 1700 O O . GLY A 1 224 ? -26.879 -5.268 25.816 1.00 91.94 224 GLY A O 1
ATOM 1701 N N . ASP A 1 225 ? -25.673 -7.121 26.120 1.00 90.38 225 ASP A N 1
ATOM 1702 C CA . ASP A 1 225 ? -25.651 -7.458 24.694 1.00 90.38 225 ASP A CA 1
ATOM 1703 C C . ASP A 1 225 ? -27.020 -7.979 24.239 1.00 90.38 225 ASP A C 1
ATOM 1705 O O . ASP A 1 225 ? -27.457 -7.677 23.131 1.00 90.38 225 ASP A O 1
ATOM 1709 N N . ILE A 1 226 ? -27.725 -8.685 25.125 1.00 90.19 226 ILE A N 1
ATOM 1710 C CA . ILE A 1 226 ? -29.086 -9.173 24.886 1.00 90.19 226 ILE A CA 1
ATOM 1711 C C . ILE A 1 226 ? -30.092 -8.028 24.865 1.00 90.19 226 ILE A C 1
ATOM 1713 O O . ILE A 1 226 ? -30.935 -7.977 23.970 1.00 90.19 226 ILE A O 1
ATOM 1717 N N . GLN A 1 227 ? -29.961 -7.069 25.784 1.00 89.56 227 GLN A N 1
ATOM 1718 C CA . GLN A 1 227 ? -30.817 -5.882 25.800 1.00 89.56 227 GLN A CA 1
ATOM 1719 C C . GLN A 1 227 ? -30.746 -5.131 24.461 1.00 89.56 227 GLN A C 1
ATOM 1721 O O . GLN A 1 227 ? -31.769 -4.823 23.854 1.00 89.56 227 GLN A O 1
ATOM 1726 N N . ARG A 1 228 ? -29.532 -4.953 23.923 1.00 89.44 228 ARG A N 1
ATOM 1727 C CA . ARG A 1 228 ? -29.323 -4.324 22.609 1.00 89.44 228 ARG A CA 1
ATOM 1728 C C . ARG A 1 228 ? -29.958 -5.099 21.450 1.00 89.44 228 ARG A C 1
ATOM 1730 O O . ARG A 1 228 ? -30.330 -4.503 20.443 1.00 89.44 228 ARG A O 1
ATOM 1737 N N . LEU A 1 229 ? -30.082 -6.422 21.553 1.00 88.00 229 LEU A N 1
ATOM 1738 C CA . LEU A 1 229 ? -30.741 -7.239 20.525 1.00 88.00 229 LEU A CA 1
ATOM 1739 C C . LEU A 1 229 ? -32.260 -7.117 20.558 1.00 88.00 229 LEU A C 1
ATOM 1741 O O . LEU A 1 229 ? -32.897 -7.183 19.504 1.00 88.00 229 LEU A O 1
ATOM 1745 N N . MET A 1 230 ? -32.821 -6.930 21.748 1.00 88.12 230 MET A N 1
ATOM 1746 C CA . MET A 1 230 ? -34.236 -6.632 21.921 1.00 88.12 230 MET A CA 1
ATOM 1747 C C . MET A 1 230 ? -34.566 -5.238 21.373 1.00 88.12 230 MET A C 1
ATOM 1749 O O . MET A 1 230 ? -35.487 -5.110 20.570 1.00 88.12 230 MET A O 1
ATOM 1753 N N . GLU A 1 231 ? -33.740 -4.229 21.667 1.00 89.00 231 GLU A N 1
ATOM 1754 C CA . GLU A 1 231 ? -33.862 -2.883 21.078 1.00 89.00 231 GLU A CA 1
ATOM 1755 C C . GLU A 1 231 ? -33.765 -2.916 19.543 1.00 89.00 231 GLU A C 1
ATOM 1757 O O . GLU A 1 231 ? -34.522 -2.245 18.842 1.00 89.00 231 GLU A O 1
ATOM 1762 N N . ALA A 1 232 ? -32.885 -3.764 19.002 1.00 87.94 232 ALA A N 1
ATOM 1763 C CA . ALA A 1 232 ? -32.760 -4.006 17.565 1.00 87.94 232 ALA A CA 1
ATOM 1764 C C . ALA A 1 232 ? -33.880 -4.890 16.973 1.00 87.94 232 ALA A C 1
ATOM 1766 O O . ALA A 1 232 ? -33.798 -5.258 15.799 1.00 87.94 232 ALA A O 1
ATOM 1767 N N . LYS A 1 233 ? -34.898 -5.260 17.765 1.00 84.25 233 LYS A N 1
ATOM 1768 C CA . LYS A 1 233 ? -36.041 -6.120 17.399 1.00 84.25 233 LYS A CA 1
ATOM 1769 C C . LYS A 1 233 ? -35.660 -7.497 16.842 1.00 84.25 233 LYS A C 1
ATOM 1771 O O . LYS A 1 233 ? -36.438 -8.122 16.127 1.00 84.25 233 LYS A O 1
ATOM 1776 N N . LYS A 1 234 ? -34.466 -7.998 17.168 1.00 83.94 234 LYS A N 1
ATOM 1777 C CA . LYS A 1 234 ? -34.002 -9.335 16.749 1.00 83.94 234 LYS A CA 1
ATOM 1778 C C . LYS A 1 234 ? -34.448 -10.442 17.704 1.00 83.94 234 LYS A C 1
ATOM 1780 O O . LYS A 1 234 ? -34.386 -11.620 17.356 1.00 83.94 234 LYS A O 1
ATOM 1785 N N . ILE A 1 235 ? -34.855 -10.071 18.914 1.00 85.56 235 ILE A N 1
ATOM 1786 C CA . ILE A 1 235 ? -35.319 -10.973 19.968 1.00 85.56 235 ILE A CA 1
ATOM 1787 C C . ILE A 1 235 ? -36.661 -10.452 20.487 1.00 85.56 235 ILE A C 1
ATOM 1789 O O . ILE A 1 235 ? -36.867 -9.244 20.579 1.00 85.56 235 ILE A O 1
ATOM 1793 N N . VAL A 1 236 ? -37.563 -11.378 20.811 1.00 85.06 236 VAL A N 1
ATOM 1794 C CA . VAL A 1 236 ? -38.881 -11.093 21.395 1.00 85.06 236 VAL A CA 1
ATOM 1795 C C . VAL A 1 236 ? -38.780 -11.147 22.923 1.00 85.06 236 VAL A C 1
ATOM 1797 O O . VAL A 1 236 ? -37.960 -11.896 23.463 1.00 85.06 236 VAL A O 1
ATOM 1800 N N . LYS A 1 237 ? -39.598 -10.353 23.616 1.00 80.06 237 LYS A N 1
ATOM 1801 C CA . LYS A 1 237 ? -39.700 -10.342 25.082 1.00 80.06 237 LYS A CA 1
ATOM 1802 C C . LYS A 1 237 ? -40.062 -11.730 25.638 1.00 80.06 237 LYS A C 1
ATOM 1804 O O . LYS A 1 237 ? -40.721 -12.504 24.949 1.00 80.06 237 LYS A O 1
ATOM 1809 N N . ASP A 1 238 ? -39.575 -12.040 26.843 1.00 80.50 238 ASP A N 1
ATOM 1810 C CA . ASP A 1 238 ? -39.788 -13.310 27.562 1.00 80.50 238 ASP A CA 1
ATOM 1811 C C . ASP A 1 238 ? -39.317 -14.568 26.821 1.00 80.50 238 ASP A C 1
ATOM 1813 O O . ASP A 1 238 ? -39.675 -15.693 27.164 1.00 80.50 238 ASP A O 1
ATOM 1817 N N . SER A 1 239 ? -38.481 -14.398 25.798 1.00 84.31 239 SER A N 1
ATOM 1818 C CA . SER A 1 239 ? -38.023 -15.526 25.008 1.00 84.31 239 SER A CA 1
ATOM 1819 C C . SER A 1 239 ? -36.789 -16.200 25.603 1.00 84.31 239 SER A C 1
ATOM 1821 O O . SER A 1 239 ? -35.941 -15.576 26.245 1.00 84.31 239 SER A O 1
ATOM 1823 N N . VAL A 1 240 ? -36.700 -17.505 25.364 1.00 90.25 240 VAL A N 1
ATOM 1824 C CA . VAL A 1 240 ? -35.601 -18.348 25.825 1.00 90.25 240 VAL A CA 1
ATOM 1825 C C . VAL A 1 240 ? -34.342 -18.094 24.984 1.00 90.25 240 VAL A C 1
ATOM 1827 O O . VAL A 1 240 ? -34.402 -17.981 23.747 1.00 90.25 240 VAL A O 1
ATOM 1830 N N . ILE A 1 241 ? -33.200 -17.959 25.666 1.00 89.94 241 ILE A N 1
ATOM 1831 C CA . ILE A 1 241 ? -31.883 -17.692 25.079 1.00 89.94 241 ILE A CA 1
ATOM 1832 C C . ILE A 1 241 ? -31.019 -18.950 25.186 1.00 89.94 241 ILE A C 1
ATOM 1834 O O . ILE A 1 241 ? -30.331 -19.173 26.183 1.00 89.94 241 ILE A O 1
ATOM 1838 N N . ASP A 1 242 ? -31.039 -19.723 24.100 1.00 90.25 242 ASP A N 1
ATOM 1839 C CA . ASP A 1 242 ? -30.281 -20.965 23.934 1.00 90.25 242 ASP A CA 1
ATOM 1840 C C . ASP A 1 242 ? -28.996 -20.794 23.121 1.00 90.25 242 ASP A C 1
ATOM 1842 O O . ASP A 1 242 ? -28.834 -19.846 22.339 1.00 90.25 242 ASP A O 1
ATOM 1846 N N . LYS A 1 243 ? -28.118 -21.805 23.207 1.00 90.25 243 LYS A N 1
ATOM 1847 C CA . LYS A 1 243 ? -26.913 -21.935 22.367 1.00 90.25 243 LYS A CA 1
ATOM 1848 C C . LYS A 1 243 ? -27.227 -21.799 20.876 1.00 90.25 243 LYS A C 1
ATOM 1850 O O . LYS A 1 243 ? -26.520 -21.089 20.162 1.00 90.25 243 LYS A O 1
ATOM 1855 N N . GLU A 1 244 ? -28.298 -22.435 20.404 1.00 90.19 244 GLU A N 1
ATOM 1856 C CA . GLU A 1 244 ? -28.693 -22.379 18.992 1.00 90.19 244 GLU A CA 1
ATOM 1857 C C . GLU A 1 244 ? -29.083 -20.972 18.554 1.00 90.19 244 GLU A C 1
ATOM 1859 O O . GLU A 1 244 ? -28.685 -20.503 17.485 1.00 90.19 244 GLU A O 1
ATOM 1864 N N . ARG A 1 245 ? -29.849 -20.273 19.393 1.00 89.44 245 ARG A N 1
ATOM 1865 C CA . ARG A 1 245 ? -30.312 -18.922 19.092 1.00 89.44 245 ARG A CA 1
ATOM 1866 C C . ARG A 1 245 ? -29.141 -17.949 19.047 1.00 89.44 245 ARG A C 1
ATOM 1868 O O . ARG A 1 245 ? -29.045 -17.140 18.127 1.00 89.44 245 ARG A O 1
ATOM 1875 N N . LEU A 1 246 ? -28.212 -18.077 19.989 1.00 89.38 246 LEU A N 1
ATOM 1876 C CA . LEU A 1 246 ? -26.990 -17.277 20.042 1.00 89.38 246 LEU A CA 1
ATOM 1877 C C . LEU A 1 246 ? -26.047 -17.562 18.868 1.00 89.38 246 LEU A C 1
ATOM 1879 O O . LEU A 1 246 ? -25.412 -16.636 18.359 1.00 89.38 246 LEU A O 1
ATOM 1883 N N . TYR A 1 247 ? -25.995 -18.810 18.397 1.00 91.00 247 TYR A N 1
ATOM 1884 C CA . TYR A 1 247 ? -25.275 -19.172 17.178 1.00 91.00 247 TYR A CA 1
ATOM 1885 C C . TYR A 1 247 ? -25.899 -18.517 15.936 1.00 91.00 247 TYR A C 1
ATOM 1887 O O . TYR A 1 247 ? -25.190 -17.849 15.184 1.00 91.00 247 TYR A O 1
ATOM 1895 N N . ARG A 1 248 ? -27.227 -18.607 15.760 1.00 89.56 248 ARG A N 1
ATOM 1896 C CA . ARG A 1 248 ? -27.939 -17.962 14.635 1.00 89.56 248 ARG A CA 1
ATOM 1897 C C . ARG A 1 248 ? -27.767 -16.440 14.629 1.00 89.56 248 ARG A C 1
ATOM 1899 O O . ARG A 1 248 ? -27.675 -15.833 13.566 1.00 89.56 248 ARG A O 1
ATOM 1906 N N . LEU A 1 249 ? -27.688 -15.825 15.809 1.00 87.50 249 LEU A N 1
ATOM 1907 C CA . LEU A 1 249 ? -27.452 -14.387 15.972 1.00 87.50 249 LEU A CA 1
ATOM 1908 C C . LEU A 1 249 ? -25.971 -13.986 15.826 1.00 87.50 249 LEU A C 1
ATOM 1910 O O . LEU A 1 249 ? -25.671 -12.792 15.795 1.00 87.50 249 LEU A O 1
ATOM 1914 N N . GLY A 1 250 ? -25.053 -14.954 15.725 1.00 86.56 250 GLY A N 1
ATOM 1915 C CA . GLY A 1 250 ? -23.623 -14.727 15.498 1.00 86.56 250 GLY A CA 1
ATOM 1916 C C . GLY A 1 250 ? -22.809 -14.366 16.745 1.00 86.56 250 GLY A C 1
ATOM 1917 O O . GLY A 1 250 ? -21.675 -13.906 16.613 1.00 86.56 250 GLY A O 1
ATOM 1918 N N . PHE A 1 251 ? -23.350 -14.567 17.950 1.00 84.50 251 PHE A N 1
ATOM 1919 C CA . PHE A 1 251 ? -22.628 -14.319 19.210 1.00 84.50 251 PHE A CA 1
ATOM 1920 C C . PHE A 1 251 ? -21.617 -15.414 19.545 1.00 84.50 251 PHE A C 1
ATOM 1922 O O . PHE A 1 251 ? -20.645 -15.175 20.262 1.00 84.50 251 PHE A O 1
ATOM 1929 N N . ILE A 1 252 ? -21.838 -16.614 19.015 1.00 89.25 252 ILE A N 1
ATOM 1930 C CA . ILE A 1 252 ? -20.986 -17.778 19.225 1.00 89.25 252 ILE A CA 1
ATOM 1931 C C . ILE A 1 252 ? -20.570 -18.315 17.862 1.00 89.25 252 ILE A C 1
ATOM 1933 O O . ILE A 1 252 ? -21.355 -18.302 16.916 1.00 89.25 252 ILE A O 1
ATOM 1937 N N . LYS A 1 253 ? -19.328 -18.794 17.756 1.00 87.31 253 LYS A N 1
ATOM 1938 C CA . LYS A 1 253 ? -18.800 -19.356 16.507 1.00 87.31 253 LYS A CA 1
ATOM 1939 C C . LYS A 1 253 ? -19.271 -20.785 16.257 1.00 87.31 253 LYS A C 1
ATOM 1941 O O . LYS A 1 253 ? -19.345 -21.187 15.101 1.00 87.31 253 LYS A O 1
ATOM 1946 N N . SER A 1 254 ? -19.543 -21.550 17.311 1.00 88.94 254 SER A N 1
ATOM 1947 C CA . SER A 1 254 ? -19.997 -22.938 17.234 1.00 88.94 254 SER A CA 1
ATOM 1948 C C . SER A 1 254 ? -20.941 -23.278 18.383 1.00 88.94 254 SER A C 1
ATOM 1950 O O . SER A 1 254 ? -20.711 -22.876 19.517 1.00 88.94 254 SER A O 1
ATOM 1952 N N . ILE A 1 255 ? -21.952 -24.108 18.122 1.00 89.50 255 ILE A N 1
ATOM 1953 C CA . ILE A 1 255 ? -22.880 -24.628 19.146 1.00 89.50 255 ILE A CA 1
ATOM 1954 C C . ILE A 1 255 ? -22.133 -25.407 20.249 1.00 89.50 255 ILE A C 1
ATOM 1956 O O . ILE A 1 255 ? -22.593 -25.483 21.385 1.00 89.50 255 ILE A O 1
ATOM 1960 N N . LYS A 1 256 ? -20.953 -25.958 19.933 1.00 88.00 256 LYS A N 1
ATOM 1961 C CA . LYS A 1 256 ? -20.111 -26.708 20.880 1.00 88.00 256 LYS A CA 1
ATOM 1962 C C . LYS A 1 256 ? -19.337 -25.819 21.859 1.00 88.00 256 LYS A C 1
ATOM 1964 O O . LYS A 1 256 ? -18.750 -26.345 22.804 1.00 88.00 256 LYS A O 1
ATOM 1969 N N . ASP A 1 257 ? -19.273 -24.510 21.623 1.00 88.75 257 ASP A N 1
ATOM 1970 C CA . ASP A 1 257 ? -18.539 -23.607 22.505 1.00 88.75 257 ASP A CA 1
ATOM 1971 C C . ASP A 1 257 ? -19.282 -23.472 23.842 1.00 88.75 257 ASP A C 1
ATOM 1973 O O . ASP A 1 257 ? -20.492 -23.247 23.875 1.00 88.75 257 ASP A O 1
ATOM 1977 N N . LYS A 1 258 ? -18.551 -23.568 24.958 1.00 91.12 258 LYS A N 1
ATOM 1978 C CA . LYS A 1 258 ? -19.125 -23.332 26.288 1.00 91.12 258 LYS A CA 1
ATOM 1979 C C . LYS A 1 258 ? -19.417 -21.847 26.465 1.00 91.12 258 LYS A C 1
ATOM 1981 O O . LYS A 1 258 ? -18.587 -21.016 26.100 1.00 91.12 258 LYS A O 1
ATOM 1986 N N . ILE A 1 259 ? -20.541 -21.491 27.066 1.00 93.25 259 ILE A N 1
ATOM 1987 C CA . ILE A 1 259 ? -20.951 -20.098 27.263 1.00 93.25 259 ILE A CA 1
ATOM 1988 C C . ILE A 1 259 ? -20.711 -19.670 28.704 1.00 93.25 259 ILE A C 1
ATOM 1990 O O . ILE A 1 259 ? -21.058 -20.386 29.641 1.00 93.25 259 ILE A O 1
ATOM 1994 N N . LYS A 1 260 ? -20.171 -18.459 28.878 1.00 93.56 260 LYS A N 1
ATOM 1995 C CA . LYS A 1 260 ? -20.128 -17.781 30.174 1.00 93.56 260 LYS A CA 1
ATOM 1996 C C . LYS A 1 260 ? -20.907 -16.469 30.140 1.00 93.56 260 LYS A C 1
ATOM 1998 O O . LYS A 1 260 ? -20.510 -15.543 29.431 1.00 93.56 260 LYS A O 1
ATOM 2003 N N . LEU A 1 261 ? -21.959 -16.375 30.954 1.00 94.31 261 LEU A N 1
ATOM 2004 C CA . LEU A 1 261 ? -22.731 -15.147 31.149 1.00 94.31 261 LEU A CA 1
ATOM 2005 C C . LEU A 1 261 ? -22.037 -14.221 32.159 1.00 94.31 261 LEU A C 1
ATOM 2007 O O . LEU A 1 261 ? -21.707 -14.638 33.277 1.00 94.31 261 LEU A O 1
ATOM 2011 N N . LEU A 1 262 ? -21.819 -12.965 31.765 1.00 95.31 262 LEU A N 1
ATOM 2012 C CA . LEU A 1 262 ? -21.192 -11.924 32.581 1.00 95.31 262 LEU A CA 1
ATOM 2013 C C . LEU A 1 262 ? -22.095 -10.700 32.757 1.00 95.31 262 LEU A C 1
ATOM 2015 O O . LEU A 1 262 ? -22.831 -10.294 31.859 1.00 95.31 262 LEU A O 1
ATOM 2019 N N . ASN A 1 263 ? -21.968 -10.056 33.918 1.00 93.38 263 ASN A N 1
ATOM 2020 C CA . ASN A 1 263 ? -22.712 -8.850 34.259 1.00 93.38 263 ASN A CA 1
ATOM 2021 C C . ASN A 1 263 ? -22.024 -7.597 33.703 1.00 93.38 263 ASN A C 1
ATOM 2023 O O . ASN A 1 263 ? -21.298 -6.905 34.416 1.00 93.38 263 ASN A O 1
ATOM 2027 N N . LYS A 1 264 ? -22.208 -7.328 32.411 1.00 92.69 264 LYS A N 1
ATOM 2028 C CA . LYS A 1 264 ? -21.746 -6.088 31.781 1.00 92.69 264 LYS A CA 1
ATOM 2029 C C . LYS A 1 264 ? -22.896 -5.459 30.995 1.00 92.69 264 LYS A C 1
ATOM 2031 O O . LYS A 1 264 ? -23.479 -6.110 30.131 1.00 92.69 264 LYS A O 1
ATOM 2036 N N . GLY A 1 265 ? -23.202 -4.197 31.291 1.00 89.25 265 GLY A N 1
ATOM 2037 C CA . GLY A 1 265 ? -24.379 -3.492 30.768 1.00 89.25 265 GLY A CA 1
ATOM 2038 C C . GLY A 1 265 ? -25.621 -3.655 31.653 1.00 89.25 265 GLY A C 1
ATOM 2039 O O . GLY A 1 265 ? -25.545 -4.263 32.717 1.00 89.25 265 GLY A O 1
ATOM 2040 N N . LYS A 1 266 ? -26.746 -3.068 31.230 1.00 87.75 266 LYS A N 1
ATOM 2041 C CA . LYS A 1 266 ? -28.028 -3.105 31.952 1.00 87.75 266 LYS A CA 1
ATOM 2042 C C . LYS A 1 266 ? -29.012 -4.036 31.239 1.00 87.75 266 LYS A C 1
ATOM 2044 O O . LYS A 1 266 ? -29.043 -4.050 30.011 1.00 87.75 266 LYS A O 1
ATOM 2049 N N . LEU A 1 267 ? -29.798 -4.775 32.018 1.00 87.38 267 LEU A N 1
ATOM 2050 C CA . LEU A 1 267 ? -30.979 -5.510 31.563 1.00 87.38 267 LEU A CA 1
ATOM 2051 C C . LEU A 1 267 ? -32.204 -4.782 32.098 1.00 87.38 267 LEU A C 1
ATOM 2053 O O . LEU A 1 267 ? -32.203 -4.434 33.277 1.00 87.38 267 LEU A O 1
ATOM 2057 N N . SER A 1 268 ? -33.216 -4.551 31.271 1.00 88.56 268 SER A N 1
ATOM 2058 C CA . SER A 1 268 ? -34.502 -4.006 31.734 1.00 88.56 268 SER A CA 1
ATOM 2059 C C . SER A 1 268 ? -35.657 -4.985 31.557 1.00 88.56 268 SER A C 1
ATOM 2061 O O . SER A 1 268 ? -36.708 -4.799 32.155 1.00 88.56 268 SER A O 1
ATOM 2063 N N . GLU A 1 269 ? -35.466 -6.019 30.742 1.00 87.94 269 GLU A N 1
ATOM 2064 C CA . GLU A 1 269 ? -36.515 -6.9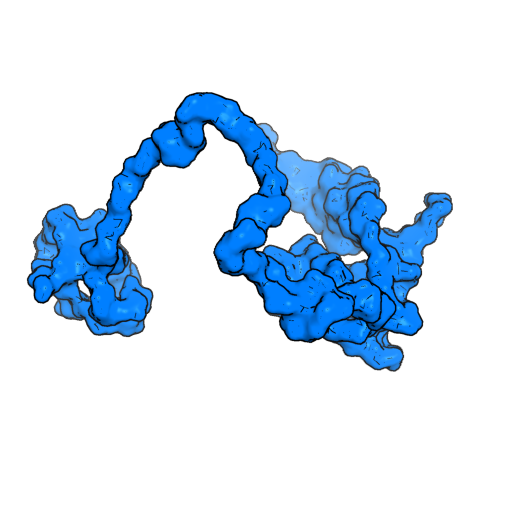48 30.333 1.00 87.94 269 GLU A CA 1
ATOM 2065 C C . GLU A 1 269 ? -36.219 -8.369 30.804 1.00 87.94 269 GLU A C 1
ATOM 2067 O O . GLU A 1 269 ? -35.065 -8.768 30.988 1.00 87.94 269 GLU A O 1
ATOM 2072 N N . LYS A 1 270 ? -37.286 -9.141 30.998 1.00 90.12 270 LYS A N 1
ATOM 2073 C CA . LYS A 1 270 ? -37.216 -10.507 31.504 1.00 90.12 270 LYS A CA 1
ATOM 2074 C C . LYS A 1 270 ? -36.836 -11.489 30.388 1.00 90.12 270 LYS A C 1
ATOM 2076 O O . LYS A 1 270 ? -37.406 -11.472 29.298 1.00 90.12 270 LYS A O 1
ATOM 2081 N N . PHE A 1 271 ? -35.864 -12.356 30.683 1.00 90.62 271 PHE A N 1
ATOM 2082 C CA . PHE A 1 271 ? -35.388 -13.426 29.800 1.00 90.62 271 PHE A CA 1
ATOM 2083 C C . PHE A 1 271 ? -35.005 -14.675 30.600 1.00 90.62 271 PHE A C 1
ATOM 2085 O O . PHE A 1 271 ? -34.629 -14.578 31.773 1.00 90.62 271 PHE A O 1
ATOM 2092 N N . VAL A 1 272 ? -35.057 -15.830 29.934 1.00 91.88 272 VAL A N 1
ATOM 2093 C CA . VAL A 1 272 ? -34.579 -17.121 30.449 1.00 91.88 272 VAL A CA 1
ATOM 2094 C C . VAL A 1 272 ? -33.289 -17.490 29.721 1.00 91.88 272 VAL A C 1
ATOM 2096 O O . VAL A 1 272 ? -33.261 -17.537 28.490 1.00 91.88 272 VAL A O 1
ATOM 2099 N N . PHE A 1 273 ? -32.209 -17.722 30.466 1.00 91.94 273 PHE A N 1
ATOM 2100 C CA . PHE A 1 273 ? -30.887 -18.034 29.916 1.00 91.94 273 PHE A CA 1
ATOM 2101 C C . PHE A 1 273 ? -30.512 -19.494 30.158 1.00 91.94 273 PHE A C 1
ATOM 2103 O O . PHE A 1 273 ? -30.380 -19.883 31.316 1.00 91.94 273 PHE A O 1
ATOM 2110 N N . HIS A 1 274 ? -30.208 -20.246 29.097 1.00 93.06 274 HIS A N 1
ATOM 2111 C CA . HIS A 1 274 ? -29.583 -21.567 29.208 1.00 93.06 274 HIS A CA 1
ATOM 2112 C C . HIS A 1 274 ? -28.096 -21.481 28.837 1.00 93.06 274 HIS A C 1
ATOM 2114 O O . HIS A 1 274 ? -27.726 -21.324 27.669 1.00 93.06 274 HIS A O 1
ATOM 2120 N N . VAL A 1 275 ? -27.217 -21.543 29.841 1.00 93.19 275 VAL A N 1
ATOM 2121 C CA . VAL A 1 275 ? -25.764 -21.327 29.679 1.00 93.19 275 VAL A CA 1
ATOM 2122 C C . VAL A 1 275 ? -24.944 -22.362 30.445 1.00 93.19 275 VAL A C 1
ATOM 2124 O O . VAL A 1 275 ? -25.407 -22.899 31.438 1.00 93.19 275 VAL A O 1
ATOM 2127 N N . ASP A 1 276 ? -23.699 -22.623 30.040 1.00 92.25 276 ASP A N 1
ATOM 2128 C CA . ASP A 1 276 ? -22.826 -23.569 30.763 1.00 92.25 276 ASP A CA 1
ATOM 2129 C C . ASP A 1 276 ? -22.277 -22.986 32.074 1.00 92.25 276 ASP A C 1
ATOM 2131 O O . ASP A 1 276 ? -21.952 -23.705 33.016 1.00 92.25 276 ASP A O 1
ATOM 2135 N N . PHE A 1 277 ? -22.105 -21.663 32.136 1.00 92.81 277 PHE A N 1
ATOM 2136 C CA . PHE A 1 277 ? -21.618 -20.979 33.328 1.00 92.81 277 PHE A CA 1
ATOM 2137 C C . PHE A 1 277 ? -22.179 -19.558 33.419 1.00 92.81 277 PHE A C 1
ATOM 2139 O O . PHE A 1 277 ? -22.269 -18.840 32.423 1.00 92.81 277 PHE A O 1
ATOM 2146 N N . ALA A 1 278 ? -22.467 -19.089 34.631 1.00 94.06 278 ALA A N 1
AT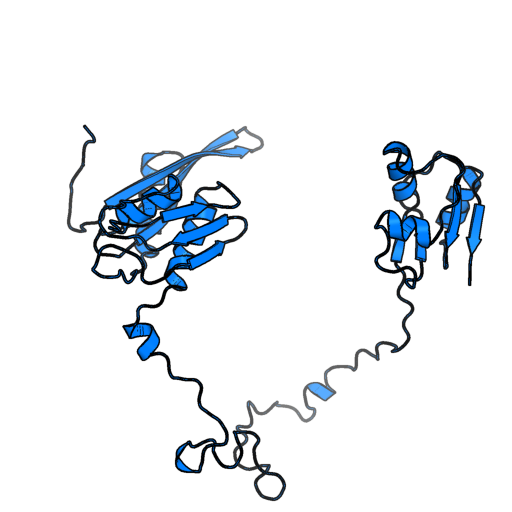OM 2147 C CA . ALA A 1 278 ? -22.876 -17.709 34.883 1.00 94.06 278 ALA A CA 1
ATOM 2148 C C . ALA A 1 278 ? -22.164 -17.154 36.118 1.00 94.06 278 ALA A C 1
ATOM 2150 O O . ALA A 1 278 ? -22.030 -17.853 37.123 1.00 94.06 278 ALA A O 1
ATOM 2151 N N . SER A 1 279 ? -21.705 -15.901 36.054 1.00 94.19 279 SER A N 1
ATOM 2152 C CA . SER A 1 279 ? -21.177 -15.233 37.246 1.00 94.19 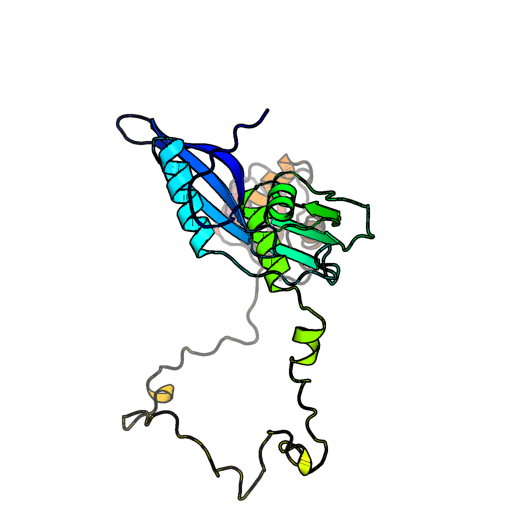279 SER A CA 1
ATOM 2153 C C . SER A 1 279 ? -22.295 -14.932 38.247 1.00 94.19 279 SER A C 1
ATOM 2155 O O . SER A 1 279 ? -23.429 -14.653 37.861 1.00 94.19 279 SER A O 1
ATOM 2157 N N . GLU A 1 280 ? -21.978 -14.931 39.541 1.00 93.88 280 GLU A N 1
ATOM 2158 C CA . GLU A 1 280 ? -22.953 -14.609 40.594 1.00 93.88 280 GLU A CA 1
ATOM 2159 C C . GLU A 1 280 ? -23.571 -13.222 40.405 1.00 93.88 280 GLU A C 1
ATOM 2161 O O . GLU A 1 280 ? -24.777 -13.047 40.553 1.00 93.88 280 GLU A O 1
ATOM 2166 N N . ALA A 1 281 ? -22.756 -12.247 39.995 1.00 93.69 281 ALA A N 1
ATOM 2167 C CA . ALA A 1 281 ? -23.227 -10.906 39.676 1.00 93.69 281 ALA A CA 1
ATOM 2168 C C . ALA A 1 281 ? -24.252 -10.903 38.528 1.00 93.69 281 ALA A C 1
ATOM 2170 O O . ALA A 1 281 ? -25.190 -10.115 38.563 1.00 93.69 281 ALA A O 1
ATOM 2171 N N . ALA A 1 282 ? -24.089 -11.779 37.528 1.00 92.31 282 ALA A N 1
ATOM 2172 C CA . ALA A 1 282 ? -25.035 -11.889 36.418 1.00 92.31 282 ALA A CA 1
ATOM 2173 C C . ALA A 1 282 ? -26.333 -12.576 36.854 1.00 92.31 282 ALA A C 1
ATOM 2175 O O . ALA A 1 282 ? -27.410 -12.133 36.480 1.00 92.31 282 ALA A O 1
ATOM 2176 N N . LYS A 1 283 ? -26.250 -13.611 37.700 1.00 93.25 283 LYS A N 1
ATOM 2177 C CA . LYS A 1 283 ? -27.444 -14.250 38.276 1.00 93.25 283 LYS A CA 1
ATOM 2178 C C . LYS A 1 283 ? -28.273 -13.254 39.088 1.00 93.25 283 LYS A C 1
ATOM 2180 O O . LYS A 1 283 ? -29.484 -13.196 38.915 1.00 93.25 283 LYS A O 1
ATOM 2185 N N . LYS A 1 284 ? -27.619 -12.433 39.919 1.00 92.00 284 LYS A N 1
ATOM 2186 C CA . LYS A 1 284 ? -28.285 -11.385 40.711 1.00 92.00 284 LYS A CA 1
ATOM 2187 C C . LYS A 1 284 ? -28.950 -10.328 39.827 1.00 92.00 284 LYS A C 1
ATOM 2189 O O . LYS A 1 284 ? -30.089 -9.963 40.094 1.00 92.00 284 LYS A O 1
ATOM 2194 N N . SER A 1 285 ? -28.275 -9.856 38.773 1.00 91.25 285 SER A N 1
ATOM 2195 C CA . SER A 1 285 ? -28.860 -8.843 37.885 1.00 91.25 285 SER A CA 1
ATOM 2196 C C . SER A 1 285 ? -30.030 -9.390 37.066 1.00 91.25 285 SER A C 1
ATOM 2198 O O . SER A 1 285 ? -31.056 -8.724 36.970 1.00 91.25 285 SER A O 1
ATOM 2200 N N . VAL A 1 286 ? -29.943 -10.621 36.559 1.00 91.81 286 VAL A N 1
ATOM 2201 C CA . VAL A 1 286 ? -31.061 -11.268 35.852 1.00 91.81 286 VAL A CA 1
ATOM 2202 C C . VAL A 1 286 ? -32.246 -11.524 36.795 1.00 91.81 286 VAL A C 1
ATOM 2204 O O . VAL A 1 286 ? -33.379 -11.202 36.440 1.00 91.81 286 VAL A O 1
ATOM 2207 N N . ALA A 1 287 ? -31.992 -12.001 38.019 1.00 91.62 287 ALA A N 1
ATOM 2208 C CA . ALA A 1 287 ? -33.033 -12.219 39.025 1.00 91.62 287 ALA A CA 1
ATOM 2209 C C . ALA A 1 287 ? -33.722 -10.914 39.459 1.00 91.62 287 ALA A C 1
ATOM 2211 O O . ALA A 1 287 ? -34.933 -10.907 39.649 1.00 91.62 287 ALA A O 1
ATOM 2212 N N . SER A 1 288 ? -32.988 -9.794 39.552 1.00 91.06 288 SER A N 1
ATOM 2213 C CA . SER A 1 288 ? -33.575 -8.487 39.899 1.00 91.06 288 SER A CA 1
ATOM 2214 C C . SER A 1 288 ? -34.597 -7.973 38.879 1.00 91.06 288 SER A C 1
ATOM 2216 O O . SER A 1 288 ? -35.493 -7.220 39.239 1.00 91.06 288 SER A O 1
ATOM 2218 N N . VAL A 1 289 ? -34.489 -8.412 37.621 1.00 90.38 289 VAL A N 1
ATOM 2219 C CA . VAL A 1 289 ? -35.440 -8.098 36.539 1.00 90.38 289 VAL A CA 1
ATOM 2220 C C . VAL A 1 289 ? -36.534 -9.178 36.421 1.00 90.38 289 VAL A C 1
ATOM 2222 O O . VAL A 1 289 ? -37.452 -9.071 35.613 1.00 90.38 289 VAL A O 1
ATOM 2225 N N . GLY A 1 290 ? -36.467 -10.231 37.242 1.00 87.06 290 GLY A N 1
ATOM 2226 C CA . GLY A 1 290 ? -37.416 -11.346 37.245 1.00 87.06 290 GLY A CA 1
ATOM 2227 C C . GLY A 1 290 ? -37.132 -12.431 36.201 1.00 87.06 290 GLY A C 1
ATOM 2228 O O . GLY A 1 290 ? -38.011 -13.253 35.938 1.00 87.06 290 GLY A O 1
ATOM 2229 N N . GLY A 1 291 ? -35.942 -12.440 35.589 1.00 88.31 291 GLY A N 1
ATOM 2230 C CA . GLY A 1 291 ? -35.483 -13.507 34.692 1.00 88.31 291 GLY A CA 1
ATOM 2231 C C . GLY A 1 291 ? -34.877 -14.700 35.435 1.00 88.31 291 GLY A C 1
ATOM 2232 O O . GLY A 1 291 ? -34.533 -14.604 36.614 1.00 88.31 291 GLY A O 1
ATOM 2233 N N . SER A 1 292 ? -34.695 -15.818 34.731 1.00 90.31 292 SER A N 1
ATOM 2234 C CA . SER A 1 292 ? -34.055 -17.030 35.263 1.00 90.31 292 SER A CA 1
ATOM 2235 C C . SER A 1 292 ? -32.796 -17.404 34.475 1.00 90.31 292 SER A C 1
ATOM 2237 O O . SER A 1 292 ? -32.660 -17.112 33.285 1.00 90.31 292 SER A O 1
ATOM 2239 N N . VAL A 1 293 ? -31.834 -18.028 35.160 1.00 91.12 293 VAL A N 1
ATOM 2240 C CA . VAL A 1 293 ? -30.599 -18.545 34.555 1.00 91.12 293 VAL A CA 1
ATOM 2241 C C . VAL A 1 293 ? -30.466 -20.015 34.916 1.00 91.12 293 VAL A C 1
ATOM 2243 O O . VAL A 1 293 ? -30.204 -20.349 36.072 1.00 91.12 293 VAL A O 1
ATOM 2246 N N . GLU A 1 294 ? -30.605 -20.875 33.918 1.00 92.19 294 GLU A N 1
ATOM 2247 C CA . GLU A 1 294 ? -30.436 -22.315 34.037 1.00 92.19 294 GLU A CA 1
ATOM 2248 C C . GLU A 1 294 ? -29.051 -22.719 33.539 1.00 92.19 294 GLU A C 1
ATOM 2250 O O . GLU A 1 294 ? -28.611 -22.337 32.448 1.00 92.19 294 GLU A O 1
ATOM 2255 N N . ILE A 1 295 ? -28.338 -23.475 34.375 1.00 89.19 295 ILE A N 1
ATOM 2256 C CA . ILE A 1 295 ? -27.004 -23.961 34.043 1.00 89.19 295 ILE A CA 1
ATOM 2257 C C . ILE A 1 295 ? -27.129 -25.362 33.459 1.00 89.19 295 ILE A C 1
ATOM 2259 O O . ILE A 1 295 ? -27.424 -26.304 34.189 1.00 89.19 295 ILE A O 1
ATOM 2263 N N . LEU A 1 296 ? -26.886 -25.485 32.154 1.00 82.19 296 LEU A N 1
ATOM 2264 C CA . LEU A 1 296 ? -26.821 -26.774 31.470 1.00 82.19 296 LEU A CA 1
ATOM 2265 C C . LEU A 1 296 ? -25.376 -27.276 31.544 1.00 82.19 296 LEU A C 1
ATOM 2267 O O . LEU A 1 296 ? -24.490 -26.709 30.899 1.00 82.19 296 LEU A O 1
ATOM 2271 N N . SER A 1 297 ? -25.143 -28.277 32.392 1.00 60.38 297 SER A N 1
ATOM 2272 C CA . SER A 1 297 ? -23.842 -28.938 32.579 1.00 60.38 297 SER A CA 1
ATOM 2273 C C . SER A 1 297 ? -23.465 -29.845 31.415 1.00 60.38 297 SER A C 1
ATOM 2275 O O . SER A 1 297 ? -24.357 -30.613 30.992 1.00 60.38 297 SER A O 1
#

Foldseek 3Di:
DDDPDDDDDAQKDKDWQDWDWDWDADPVGTQIKIKTKMKMANLQQKIFIFIAIGNDPVRRRVRGVVRRVVGIDGFDADVSAWAPAWFWFFFPFWTKTKGTFDPPQADAEDRLVSNRCVRSNHGDIHMDTPTDPPSVRNVVRVVVRRVVGDDPVRVVPPDDPQDAQDDDVSVNHPPSPVWDPPDGNPPDDPPPDDCDDPDHPVRVDDDPDDDDPDDQDAQEDEQQVVVVCVVVVVDDAQEEDALVSCVVVPSDVDSPHFYEYDHDRADQGEYEYEGQYYDPNRQVRNVVNPYYYHHDD

Sequence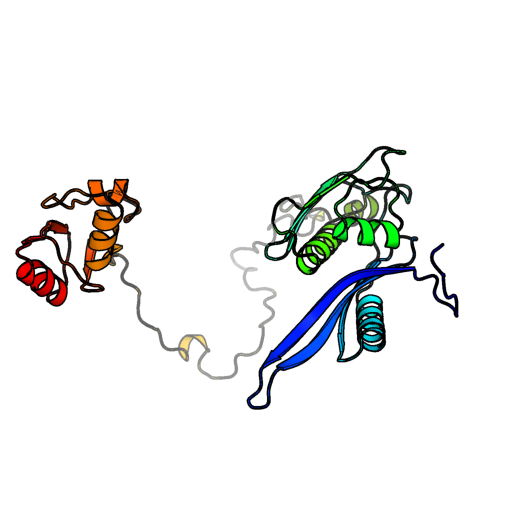 (297 aa):
MAIKNLQNNNDLSELLVSVRRVTTVTKGGRRFSFSILVVVGDEKGRVGCGIGKHAEVAEARVKAVNAAKKSMIRVYLREGRTLHHDIKAKFCSGEIVLRTARAGTGIIAGGAIRSVFEVLGIKDVVAKSTRSNNPHNVICAVFKAFDSMLSPRQLSKKKKPKLLGRGIGCGKGKTSGRGHKGQKARSGVSINGFEGGQQSIYTRLPKRGFKPIRRNIYSIINVGDIQRLMEAKKIVKDSVIDKERLYRLGFIKSIKDKIKLLNKGKLSEKFVFHVDFASEAAKKSVASVGGSVEILS

InterPro domains:
  IPR005324 Small ribosomal subunit protein uS5, C-terminal [PF03719] (89-158)
  IPR005712 Small ribosomal subunit protein uS5, bacteria [MF_01307_B] (3-178)
  IPR005712 Small ribosomal subunit protein uS5, bacteria [TIGR01021] (10-160)
  IPR005749 Large ribosomal subunit protein uL15, bacteria [PTHR12934] (148-293)
  IPR005749 Large ribosomal subunit protein uL15, bacteria [TIGR01071] (150-294)
  IPR013810 Small ribosomal subunit protein uS5, N-terminal [PF00333] (13-75)
  IPR013810 Small ribosomal subunit protein uS5, N-terminal [PS50881] (12-75)
  IPR014721 Small ribosomal subunit protein uS5 domain 2-type fold, subgroup [G3DSA:3.30.230.10] (78-164)
  IPR018192 Small ribosomal subunit protein uS5, N-terminal, conserved site [PS00585] (29-61)
  IPR020568 Ribosomal protein uS5 domain 2-type superfamily [SSF54211] (81-159)
  IPR021131 Large ribosomal subunit protein uL15/eL18 [PF00828] (220-294)
  IPR030878 Large ribosomal subunit protein uL15 [MF_01341] (147-296)
  IPR036227 Large ribosomal subunit protein uL15/eL18 superfamily [SSF52080] (157-295)

pLDDT: mean 87.39, std 12.76, range [30.78, 97.88]